Protein AF-A0AA35X449-F1 (afdb_monomer_lite)

Structure (mmCIF, N/CA/C/O backbone):
data_AF-A0AA35X449-F1
#
_entry.id   AF-A0AA35X449-F1
#
loop_
_atom_site.group_PDB
_atom_site.id
_atom_site.type_symbol
_atom_site.label_atom_id
_atom_site.label_alt_id
_atom_site.label_comp_id
_atom_site.label_asym_id
_atom_site.label_entity_id
_atom_site.label_seq_id
_atom_site.pdbx_PDB_ins_code
_atom_site.Cartn_x
_atom_site.Cartn_y
_atom_site.Cartn_z
_atom_site.occupancy
_atom_site.B_iso_or_equiv
_atom_site.auth_seq_id
_atom_site.auth_comp_id
_atom_site.auth_asym_id
_atom_site.auth_atom_id
_atom_site.pdbx_PDB_model_num
ATOM 1 N N . MET A 1 1 ? -0.036 5.836 -7.134 1.00 90.56 1 MET A N 1
ATOM 2 C CA . MET A 1 1 ? 0.140 4.498 -6.527 1.00 90.56 1 MET A CA 1
ATOM 3 C C . MET A 1 1 ? -0.120 3.438 -7.580 1.00 90.56 1 MET A C 1
ATOM 5 O O . MET A 1 1 ? -1.081 3.573 -8.328 1.00 90.56 1 MET A O 1
ATOM 9 N N . TYR A 1 2 ? 0.729 2.419 -7.631 1.00 96.12 2 TYR A N 1
ATOM 10 C CA . TYR A 1 2 ? 0.606 1.229 -8.462 1.00 96.12 2 TYR A CA 1
ATOM 11 C C . TYR A 1 2 ? -0.016 0.091 -7.645 1.00 96.12 2 TYR A C 1
ATOM 13 O O . TYR A 1 2 ? 0.428 -0.162 -6.526 1.00 96.12 2 TYR A O 1
ATOM 21 N N . VAL A 1 3 ? -1.023 -0.604 -8.185 1.00 96.81 3 VAL A N 1
ATOM 22 C CA . VAL A 1 3 ? -1.672 -1.752 -7.525 1.00 96.81 3 VAL A CA 1
ATOM 23 C C . VAL A 1 3 ? -1.568 -2.984 -8.417 1.00 96.81 3 VAL A C 1
ATOM 25 O O . VAL A 1 3 ? -2.081 -3.005 -9.536 1.00 96.81 3 VAL A O 1
ATOM 28 N N . ASN A 1 4 ? -0.930 -4.034 -7.909 1.00 96.56 4 ASN A N 1
ATOM 29 C CA . ASN A 1 4 ? -0.804 -5.311 -8.591 1.00 96.56 4 ASN A CA 1
ATOM 30 C C . ASN A 1 4 ? -1.986 -6.227 -8.246 1.00 96.56 4 ASN A C 1
ATOM 32 O O . ASN A 1 4 ? -1.991 -6.934 -7.233 1.00 96.56 4 ASN A O 1
ATOM 36 N N . MET A 1 5 ? -2.981 -6.257 -9.132 1.00 95.19 5 MET A N 1
ATOM 37 C CA . MET A 1 5 ? -4.184 -7.073 -8.948 1.00 95.19 5 MET A CA 1
ATOM 38 C C . MET A 1 5 ? -3.896 -8.579 -8.873 1.00 95.19 5 MET A C 1
ATOM 40 O O . MET A 1 5 ? -4.593 -9.278 -8.135 1.00 95.19 5 MET A O 1
ATOM 44 N N . ARG A 1 6 ? -2.844 -9.076 -9.552 1.00 96.00 6 ARG A N 1
ATOM 45 C CA . ARG A 1 6 ? -2.426 -10.492 -9.475 1.00 96.00 6 ARG A CA 1
ATOM 46 C C . ARG A 1 6 ? -2.021 -10.902 -8.062 1.00 96.00 6 ARG A C 1
ATOM 48 O O . ARG A 1 6 ? -2.161 -12.065 -7.710 1.00 96.00 6 ARG A O 1
ATOM 55 N N . ASN A 1 7 ? -1.575 -9.945 -7.252 1.00 96.94 7 ASN A N 1
ATOM 56 C CA . ASN A 1 7 ? -1.190 -10.167 -5.864 1.00 96.94 7 ASN A CA 1
ATOM 57 C C . ASN A 1 7 ? -2.294 -9.787 -4.877 1.00 96.94 7 ASN A C 1
ATOM 59 O O . ASN A 1 7 ? -2.438 -10.449 -3.847 1.00 96.94 7 ASN A O 1
ATOM 63 N N . LEU A 1 8 ? -3.082 -8.750 -5.182 1.00 96.81 8 LEU A N 1
ATOM 64 C CA . LEU A 1 8 ? -4.175 -8.304 -4.319 1.00 96.81 8 LEU A CA 1
ATOM 65 C C . LEU A 1 8 ? -5.265 -9.373 -4.196 1.00 96.81 8 LEU A C 1
ATOM 67 O O . LEU A 1 8 ? -5.682 -9.690 -3.085 1.00 96.81 8 LEU A O 1
ATOM 71 N N . VAL A 1 9 ? -5.713 -9.945 -5.318 1.00 96.88 9 VAL A N 1
ATOM 72 C CA . VAL A 1 9 ? -6.830 -10.903 -5.318 1.00 96.88 9 VAL A CA 1
ATOM 73 C C . VAL A 1 9 ? -6.511 -12.145 -4.471 1.00 96.88 9 VAL A C 1
ATOM 75 O O . VAL A 1 9 ? -7.298 -12.425 -3.566 1.00 96.88 9 VAL A O 1
ATOM 78 N N . PRO A 1 10 ? -5.362 -12.836 -4.637 1.00 97.06 10 PRO A N 1
ATOM 79 C CA . PRO A 1 10 ? -5.007 -13.976 -3.784 1.00 97.06 10 PRO A CA 1
ATOM 80 C C . PRO A 1 10 ? -4.724 -13.615 -2.320 1.00 97.06 10 PRO A C 1
ATOM 82 O O . PRO A 1 10 ? -4.804 -14.473 -1.442 1.00 97.06 10 PRO A O 1
ATOM 85 N N . LEU A 1 11 ? -4.336 -12.367 -2.032 1.00 96.69 11 LEU A N 1
ATOM 86 C CA . LEU A 1 11 ? -4.188 -11.903 -0.653 1.00 96.69 11 LEU A CA 1
ATOM 87 C C . LEU A 1 11 ? -5.559 -11.768 0.021 1.00 96.69 11 LEU A C 1
ATOM 89 O O . LEU A 1 11 ? -5.726 -12.217 1.154 1.00 96.69 11 LEU A O 1
ATOM 93 N N . LEU A 1 12 ? -6.530 -11.170 -0.673 1.00 96.69 12 LEU A N 1
ATOM 94 C CA . LEU A 1 12 ? -7.879 -10.944 -0.151 1.00 96.69 12 LEU A CA 1
ATOM 95 C C . LEU A 1 12 ? -8.742 -12.209 -0.138 1.00 96.69 12 LEU A C 1
ATOM 97 O O . LEU A 1 12 ? -9.584 -12.345 0.742 1.00 96.69 12 LEU A O 1
ATOM 101 N N . SER A 1 13 ? -8.520 -13.152 -1.058 1.00 96.44 13 SER A N 1
ATOM 102 C CA . SER A 1 13 ? -9.296 -14.399 -1.151 1.00 96.44 13 SER A CA 1
ATOM 103 C C . SER A 1 13 ? -9.101 -15.352 0.032 1.00 96.44 13 SER A C 1
ATOM 105 O O . SER A 1 13 ? -9.761 -16.383 0.097 1.00 96.44 13 SER A O 1
ATOM 107 N N . ARG A 1 14 ? -8.179 -15.037 0.948 1.00 95.81 14 ARG A N 1
ATOM 108 C CA . ARG A 1 14 ? -7.935 -15.791 2.187 1.00 95.81 14 ARG A CA 1
ATOM 109 C C . ARG A 1 14 ? -9.016 -15.571 3.245 1.00 95.81 14 ARG A C 1
ATOM 111 O O . ARG A 1 14 ? -9.002 -16.279 4.243 1.00 95.81 14 ARG A O 1
ATOM 118 N N . PHE A 1 15 ? -9.892 -14.591 3.037 1.00 96.25 15 PHE A N 1
ATOM 119 C CA . PHE A 1 15 ? -10.926 -14.191 3.982 1.00 96.25 15 PHE A CA 1
ATOM 120 C C . PHE A 1 15 ? -12.305 -14.242 3.317 1.00 96.25 15 PHE A C 1
ATOM 122 O O . PHE A 1 15 ? -12.450 -13.853 2.155 1.00 96.25 15 PHE A O 1
ATOM 129 N N . ASP A 1 16 ? -13.338 -14.631 4.058 1.00 97.44 16 ASP A N 1
ATOM 130 C CA . ASP A 1 16 ? -14.729 -14.430 3.668 1.00 97.44 16 ASP A CA 1
ATOM 131 C C . ASP A 1 16 ? -15.139 -12.974 3.953 1.00 97.44 16 ASP A C 1
ATOM 133 O O . ASP A 1 16 ? -15.325 -12.580 5.110 1.00 97.44 16 ASP A O 1
ATOM 137 N N . PRO A 1 17 ? -15.366 -12.148 2.914 1.00 97.06 17 PRO A N 1
ATOM 138 C CA . PRO A 1 17 ? -15.688 -10.743 3.107 1.00 97.06 17 PRO A CA 1
ATOM 139 C C . PRO A 1 17 ? -17.014 -10.514 3.845 1.00 97.06 17 PRO A C 1
ATOM 141 O O . PRO A 1 17 ? -17.222 -9.403 4.337 1.00 97.06 17 PRO A O 1
ATOM 144 N N . LYS A 1 18 ? -17.933 -11.491 3.889 1.00 97.94 18 LYS A N 1
ATOM 145 C CA . LYS A 1 18 ? -19.267 -11.354 4.496 1.00 97.94 18 LYS A CA 1
ATOM 146 C C . LYS A 1 18 ? -19.293 -11.716 5.976 1.00 97.94 18 LYS A C 1
ATOM 148 O O . LYS A 1 18 ? -20.101 -11.136 6.699 1.00 97.94 18 LYS A O 1
ATOM 153 N N . THR A 1 19 ? -18.458 -12.655 6.409 1.00 98.00 19 THR A N 1
ATOM 154 C CA . THR A 1 19 ? -18.490 -13.192 7.777 1.00 98.00 19 THR A CA 1
ATOM 155 C C . THR A 1 19 ? -17.278 -12.777 8.602 1.00 98.00 19 THR A C 1
ATOM 157 O O . THR A 1 19 ? -17.428 -12.580 9.807 1.00 98.00 19 THR A O 1
ATOM 160 N N . GLU A 1 20 ? -16.119 -12.546 7.979 1.00 98.00 20 GLU A N 1
ATOM 161 C CA . GLU A 1 20 ? -14.878 -12.192 8.669 1.00 98.00 20 GLU A CA 1
ATOM 162 C C . GLU A 1 20 ? -14.648 -10.673 8.670 1.00 98.00 20 GLU A C 1
ATOM 164 O O . GLU A 1 20 ? -14.381 -10.081 7.620 1.00 98.00 20 GLU A O 1
ATOM 169 N N . PRO A 1 21 ? -14.715 -9.991 9.832 1.00 98.19 21 PRO A N 1
ATOM 170 C CA . PRO A 1 21 ? -14.421 -8.568 9.925 1.00 98.19 21 PRO A CA 1
ATOM 171 C C . PRO A 1 21 ? -12.908 -8.335 9.850 1.00 98.19 21 PRO A C 1
ATOM 173 O O . PRO A 1 21 ? -12.204 -8.306 10.856 1.00 98.19 21 PRO A O 1
ATOM 176 N N . ILE A 1 22 ? -12.417 -8.130 8.633 1.00 98.25 22 ILE A N 1
ATOM 177 C CA . ILE A 1 22 ? -11.013 -7.840 8.334 1.00 98.25 22 ILE A CA 1
ATOM 178 C C . ILE A 1 22 ? -10.791 -6.349 8.064 1.00 98.25 22 ILE A C 1
ATOM 180 O O . ILE A 1 22 ? -11.492 -5.754 7.239 1.00 98.25 22 ILE A O 1
ATOM 184 N N . TYR A 1 23 ? -9.777 -5.790 8.730 1.00 97.94 23 TYR A N 1
ATOM 185 C CA . TYR A 1 23 ? -9.105 -4.530 8.406 1.00 97.94 23 TYR A CA 1
ATOM 186 C C . TYR A 1 23 ? -7.651 -4.849 8.048 1.00 97.94 23 TYR A C 1
ATOM 188 O O . TYR A 1 23 ? -6.867 -5.177 8.932 1.00 97.94 23 TYR A O 1
ATOM 196 N N . LEU A 1 24 ? -7.307 -4.822 6.761 1.00 97.62 24 LEU A N 1
ATOM 197 C CA . LE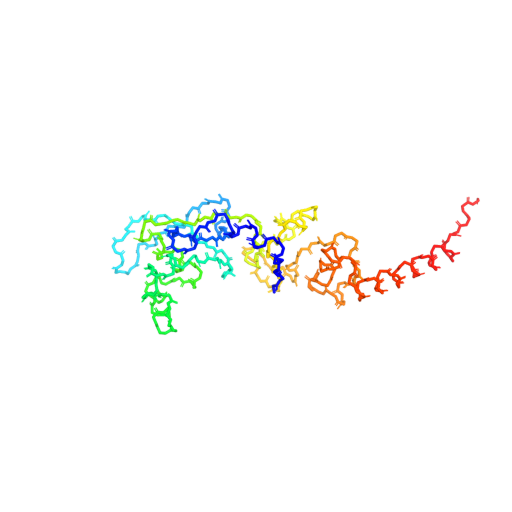U A 1 24 ? -6.003 -5.240 6.236 1.00 97.62 24 LEU A CA 1
ATOM 198 C C . LEU A 1 24 ? -5.182 -4.030 5.785 1.00 97.62 24 LEU A C 1
ATOM 200 O O . LEU A 1 24 ? -5.691 -3.195 5.042 1.00 97.62 24 LEU A O 1
ATOM 204 N N . GLY A 1 25 ? -3.905 -3.967 6.155 1.00 95.38 25 GLY A N 1
ATOM 205 C CA . GLY A 1 25 ? -3.007 -2.908 5.693 1.00 95.38 25 GLY A CA 1
ATOM 206 C C . GLY A 1 25 ? -1.598 -2.984 6.277 1.00 95.38 25 GLY A C 1
ATOM 207 O O . GLY A 1 25 ? -1.269 -3.878 7.061 1.00 95.38 25 GLY A O 1
ATOM 208 N N . ARG A 1 26 ? -0.753 -2.023 5.899 1.00 92.88 26 ARG A N 1
ATOM 209 C CA . ARG A 1 26 ? 0.615 -1.881 6.419 1.00 92.88 26 ARG A CA 1
ATOM 210 C C . ARG A 1 26 ? 0.613 -1.021 7.675 1.00 92.88 26 ARG A C 1
ATOM 212 O O . ARG A 1 26 ? 0.117 0.095 7.645 1.00 92.88 26 ARG A O 1
ATOM 219 N N . SER A 1 27 ? 1.151 -1.524 8.783 1.00 89.06 27 SER A N 1
ATOM 220 C CA . SER A 1 27 ? 1.150 -0.783 10.055 1.00 89.06 27 SER A CA 1
ATOM 221 C C . SER A 1 27 ? 1.963 0.515 9.960 1.00 89.06 27 SER A C 1
ATOM 223 O O . SER A 1 27 ? 3.123 0.469 9.564 1.00 89.06 27 SER A O 1
ATOM 225 N N . GLY A 1 28 ? 1.391 1.644 10.391 1.00 69.38 28 GLY A N 1
ATOM 226 C CA . GLY A 1 28 ? 2.044 2.965 10.335 1.00 69.38 28 GLY A CA 1
ATOM 227 C C . GLY A 1 28 ? 2.988 3.337 11.450 1.00 69.38 28 GLY A C 1
ATOM 228 O O . GLY A 1 28 ? 3.701 4.329 11.361 1.00 69.38 28 GLY A O 1
ATOM 229 N N . SER A 1 29 ? 3.038 2.535 12.501 1.00 61.12 29 SER A N 1
ATOM 230 C CA . SER A 1 29 ? 4.095 2.661 13.486 1.00 61.12 29 SER A CA 1
ATOM 231 C C . SER A 1 29 ? 5.371 2.003 12.974 1.00 61.12 29 SER A C 1
ATOM 233 O O . SER A 1 29 ? 5.419 0.772 12.848 1.00 61.12 29 SER A O 1
ATOM 235 N N . MET A 1 30 ? 6.410 2.806 12.764 1.00 52.34 30 MET A N 1
ATOM 236 C CA . MET A 1 30 ? 7.777 2.309 12.658 1.00 52.34 30 MET A CA 1
ATOM 237 C C . MET A 1 30 ? 8.039 1.337 13.830 1.00 52.34 30 MET A C 1
ATOM 239 O O . MET A 1 30 ? 7.677 1.632 14.972 1.00 52.34 30 MET A O 1
ATOM 243 N N . TRP A 1 31 ? 8.575 0.147 13.547 1.00 48.31 31 TRP A N 1
ATOM 244 C CA . TRP A 1 31 ? 8.865 -0.917 14.533 1.00 48.31 31 TRP A CA 1
ATOM 245 C C . TRP A 1 31 ? 7.665 -1.633 15.170 1.00 48.31 31 TRP A C 1
ATOM 247 O O . TRP A 1 31 ? 7.792 -2.234 16.234 1.00 48.31 31 TRP A O 1
ATOM 257 N N . GLY A 1 32 ? 6.474 -1.579 14.562 1.00 61.16 32 GLY A N 1
ATOM 258 C CA . GLY A 1 32 ? 5.330 -2.368 15.038 1.00 61.16 32 GLY A CA 1
ATOM 259 C C . GLY A 1 32 ? 4.799 -1.965 16.421 1.00 61.16 32 GLY A C 1
ATOM 260 O O . GLY A 1 32 ? 4.039 -2.736 17.012 1.00 61.16 32 GLY A O 1
ATOM 261 N N . SER A 1 33 ? 5.164 -0.777 16.920 1.00 78.38 33 SER A N 1
ATOM 262 C CA . SER A 1 33 ? 4.732 -0.251 18.220 1.00 78.38 33 SER A CA 1
ATOM 263 C C . SER A 1 33 ? 3.363 0.430 18.139 1.00 78.38 33 SER A C 1
ATOM 265 O O . SER A 1 33 ? 3.212 1.416 17.429 1.00 78.38 33 SER A O 1
ATOM 267 N N . PRO A 1 34 ? 2.335 -0.026 18.865 1.00 86.69 34 PRO A N 1
ATOM 268 C CA . PRO A 1 34 ? 0.994 0.530 18.730 1.00 86.69 34 PRO A CA 1
ATOM 269 C C . PRO A 1 34 ? 0.932 2.010 19.103 1.00 86.69 34 PRO A C 1
ATOM 271 O O . PRO A 1 34 ? 1.563 2.478 20.054 1.00 86.69 34 PRO A O 1
ATOM 274 N N . ARG A 1 35 ? 0.066 2.732 18.400 1.00 87.44 35 ARG A N 1
ATOM 275 C CA . ARG A 1 35 ? -0.307 4.097 18.728 1.00 87.44 35 ARG A CA 1
ATOM 276 C C . ARG A 1 35 ? -1.127 4.110 20.012 1.00 87.44 35 ARG A C 1
ATOM 278 O O . ARG A 1 35 ? -2.042 3.308 20.178 1.00 87.44 35 ARG A O 1
ATOM 285 N N . ARG A 1 36 ? -0.810 5.027 20.926 1.00 87.19 36 ARG A N 1
ATOM 286 C CA . ARG A 1 36 ? -1.546 5.201 22.185 1.00 87.19 36 ARG A CA 1
ATOM 287 C C . ARG A 1 36 ? -2.556 6.331 22.046 1.00 87.19 36 ARG A C 1
ATOM 289 O O . ARG A 1 36 ? -2.187 7.426 21.621 1.00 87.19 36 ARG A O 1
ATOM 296 N N . VAL A 1 37 ? -3.795 6.094 22.469 1.00 81.88 37 VAL A N 1
ATOM 297 C CA . VAL A 1 37 ? -4.805 7.154 22.590 1.00 81.88 37 VAL A CA 1
ATOM 298 C C . VAL A 1 37 ? -4.268 8.246 23.517 1.00 81.88 37 VAL A C 1
ATOM 300 O O . VAL A 1 37 ? -3.907 7.990 24.671 1.00 81.88 37 VAL A O 1
ATOM 303 N N . LYS A 1 38 ? -4.170 9.475 23.002 1.00 74.00 38 LYS A N 1
ATOM 304 C CA . LYS A 1 38 ? -3.791 10.639 23.809 1.00 74.00 38 LYS A CA 1
ATOM 305 C C . LYS A 1 38 ? -4.914 10.883 24.824 1.00 74.00 38 LYS A C 1
ATOM 307 O O . LYS A 1 38 ? -6.082 10.846 24.459 1.00 74.00 38 LYS A O 1
ATOM 312 N N . LYS A 1 39 ? -4.577 11.144 26.095 1.00 63.25 39 LYS A N 1
ATOM 313 C CA . LYS A 1 39 ? -5.546 11.521 27.146 1.00 63.25 39 LYS A CA 1
ATOM 314 C C . LYS A 1 39 ? -6.158 12.901 26.842 1.00 63.25 39 LYS A C 1
ATOM 316 O O . LYS A 1 39 ? -5.814 13.857 27.528 1.00 63.25 39 LYS A O 1
ATOM 321 N N . LYS A 1 40 ? -6.968 13.069 25.792 1.00 62.72 40 LYS A N 1
ATOM 322 C CA . LYS A 1 40 ? -7.619 14.348 25.458 1.00 62.72 40 LYS A CA 1
ATOM 323 C C . LYS A 1 40 ? -8.974 14.134 24.760 1.00 62.72 40 LYS A C 1
ATOM 325 O O . LYS A 1 40 ? -9.050 13.386 23.799 1.00 62.72 40 LYS A O 1
ATOM 330 N N . ALA A 1 41 ? -9.973 14.870 25.269 1.00 47.41 41 ALA A N 1
ATOM 331 C CA . ALA A 1 41 ? -11.348 15.101 24.795 1.00 47.41 41 ALA A CA 1
ATOM 332 C C . ALA A 1 41 ? -12.295 13.882 24.674 1.00 47.41 41 ALA A C 1
ATOM 334 O O . ALA A 1 41 ? -12.294 13.178 23.676 1.00 47.41 41 ALA A O 1
ATOM 335 N N . GLY A 1 42 ? -13.175 13.701 25.671 1.00 57.44 42 GLY A N 1
ATOM 336 C CA . GLY A 1 42 ? -14.483 13.026 25.543 1.00 57.44 42 GLY A CA 1
ATOM 337 C C . GLY A 1 42 ? -14.513 11.509 25.306 1.00 57.44 42 GLY A C 1
ATOM 338 O O . GLY A 1 42 ? -15.534 10.883 25.569 1.00 57.44 42 GLY A O 1
ATOM 339 N N . LEU A 1 43 ? -13.417 10.905 24.850 1.00 63.28 43 LEU A N 1
ATOM 340 C CA . LEU A 1 43 ? -13.297 9.469 24.611 1.00 63.28 43 LEU A CA 1
ATOM 341 C C . LEU A 1 43 ? -12.697 8.803 25.855 1.00 63.28 43 LEU A C 1
ATOM 343 O O . LEU A 1 43 ? -11.488 8.846 26.089 1.00 63.28 43 LEU A O 1
ATOM 347 N N . SER A 1 44 ? -13.544 8.198 26.683 1.00 57.16 44 SER A N 1
ATOM 348 C CA . SER A 1 44 ? -13.158 7.447 27.882 1.00 57.16 44 SER A CA 1
ATOM 349 C C . SER A 1 44 ? -12.555 6.075 27.533 1.00 57.16 44 SER A C 1
ATOM 351 O O . SER A 1 44 ? -13.064 5.035 27.930 1.00 57.16 44 SER A O 1
ATOM 353 N N . LEU A 1 45 ? -11.418 6.068 26.823 1.00 68.75 45 LEU A N 1
ATOM 354 C CA . LEU A 1 45 ? -10.585 4.878 26.571 1.00 68.75 45 LEU A CA 1
ATOM 355 C C .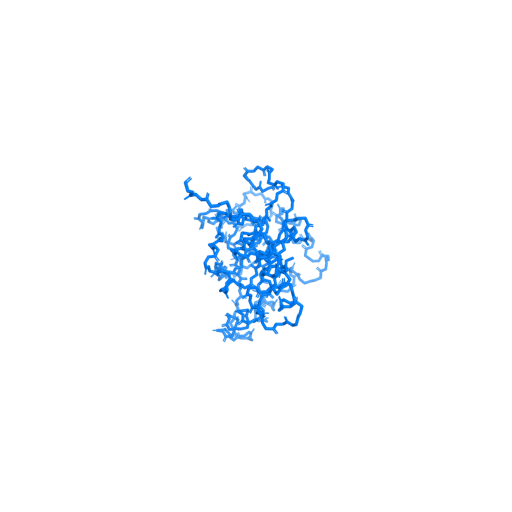 LEU A 1 45 ? -9.118 5.128 26.981 1.00 68.75 45 LEU A C 1
ATOM 357 O O . LEU A 1 45 ? -8.217 5.100 26.131 1.00 68.75 45 LEU A O 1
ATOM 361 N N . PRO A 1 46 ? -8.832 5.441 28.263 1.00 65.75 46 PRO A N 1
ATOM 362 C CA . PRO A 1 46 ? -7.490 5.825 28.677 1.00 65.75 46 PRO A CA 1
ATOM 363 C C . PRO A 1 46 ? -6.506 4.673 28.449 1.00 65.75 46 PRO A C 1
ATOM 365 O O . PRO A 1 46 ? -6.657 3.593 29.008 1.00 65.75 46 PRO A O 1
ATOM 368 N N . GLY A 1 47 ? -5.465 4.917 27.651 1.00 75.38 47 GLY A N 1
ATOM 369 C CA . GLY A 1 47 ? -4.369 3.963 27.469 1.00 75.38 47 GLY A CA 1
ATOM 370 C C . GLY A 1 47 ? -4.586 2.888 26.402 1.00 75.38 47 GLY A C 1
ATOM 371 O O . GLY A 1 47 ? -3.686 2.065 26.228 1.00 75.38 47 GLY A O 1
ATOM 372 N N . MET A 1 48 ? -5.695 2.918 25.648 1.00 86.19 48 MET A N 1
ATOM 373 C CA . MET A 1 48 ? -5.888 2.011 24.511 1.00 86.19 48 MET A CA 1
ATOM 374 C C . MET A 1 48 ? -4.739 2.158 23.502 1.00 86.19 48 MET A C 1
ATOM 376 O O . MET A 1 48 ? -4.314 3.267 23.154 1.00 86.19 48 MET A O 1
ATOM 380 N N . LYS A 1 49 ? -4.232 1.009 23.057 1.00 90.00 49 LYS A N 1
ATOM 381 C CA . LYS A 1 49 ? -3.144 0.856 22.093 1.00 90.00 49 LYS A CA 1
ATOM 382 C C . LYS A 1 49 ? -3.708 0.237 20.820 1.00 90.00 49 LYS A C 1
ATOM 384 O O . LYS A 1 49 ? -4.427 -0.752 20.905 1.00 90.00 49 LYS A O 1
ATOM 389 N N . TYR A 1 50 ? -3.386 0.798 19.661 1.00 91.56 50 TYR A N 1
ATOM 390 C CA . TYR A 1 50 ? -3.908 0.311 18.387 1.00 91.56 50 TYR A CA 1
ATOM 391 C C . TYR A 1 50 ? -2.926 0.491 17.234 1.00 91.56 50 TYR A C 1
ATOM 393 O O . TYR A 1 50 ? -2.036 1.340 17.268 1.00 91.56 50 TYR A O 1
ATOM 401 N N . HIS A 1 51 ? -3.112 -0.316 16.195 1.00 93.19 51 HIS A N 1
ATOM 402 C CA . HIS A 1 51 ? -2.430 -0.163 14.915 1.00 93.19 51 HIS A CA 1
ATOM 403 C C . HIS A 1 51 ? -3.383 0.435 13.889 1.00 93.19 51 HIS A C 1
ATOM 405 O O . HIS A 1 51 ? -4.593 0.228 13.955 1.00 93.19 51 HIS A O 1
ATOM 411 N N . PHE A 1 52 ? -2.822 1.157 12.931 1.00 93.50 52 PHE A N 1
ATOM 412 C CA . PHE A 1 52 ? -3.541 1.730 11.804 1.00 93.50 52 PHE A CA 1
ATOM 413 C C . PHE A 1 52 ? -2.751 1.463 10.524 1.00 93.50 52 PHE A C 1
ATOM 415 O O . PHE A 1 52 ? -1.532 1.264 10.581 1.00 93.50 52 PHE A O 1
ATOM 422 N N . ALA A 1 53 ? -3.451 1.413 9.396 1.00 94.12 53 ALA A N 1
ATOM 423 C CA . ALA A 1 53 ? -2.848 1.228 8.092 1.00 94.12 53 ALA A CA 1
ATOM 424 C C . ALA A 1 53 ? -2.316 2.567 7.567 1.00 94.12 53 ALA A C 1
ATOM 426 O O . ALA A 1 53 ? -3.080 3.513 7.445 1.00 94.12 53 ALA A O 1
ATOM 427 N N . VAL A 1 54 ? -1.023 2.663 7.282 1.00 89.06 54 VAL A N 1
ATOM 428 C CA . VAL A 1 54 ? -0.346 3.928 6.956 1.00 89.06 54 VAL A CA 1
ATOM 429 C C . VAL A 1 54 ? -0.590 4.414 5.545 1.00 89.06 54 VAL A C 1
ATOM 431 O O . VAL A 1 54 ? -0.555 3.633 4.593 1.00 89.06 54 VAL A O 1
ATOM 434 N N . GLY A 1 55 ? -0.745 5.728 5.396 1.00 84.50 55 GLY A N 1
ATOM 435 C CA . GLY A 1 55 ? -0.831 6.376 4.089 1.00 84.50 55 GLY A CA 1
ATOM 436 C C . GLY A 1 55 ? -2.142 6.065 3.373 1.00 84.50 55 GLY A C 1
ATOM 437 O O . GLY A 1 55 ? -2.181 6.048 2.145 1.00 84.50 55 GLY A O 1
ATOM 438 N N . GLY A 1 56 ? -3.193 5.751 4.138 1.00 83.75 56 GLY A N 1
ATOM 439 C CA . GLY A 1 56 ? -4.556 5.598 3.628 1.00 83.75 56 GLY A CA 1
ATOM 440 C C . GLY A 1 56 ? -4.802 4.390 2.720 1.00 83.75 56 GLY A C 1
ATOM 441 O O . GLY A 1 56 ? -5.880 4.298 2.142 1.00 83.75 56 GLY A O 1
ATOM 442 N N . MET A 1 57 ? -3.854 3.453 2.592 1.00 91.12 57 MET A N 1
ATOM 443 C CA . MET A 1 57 ? -4.043 2.235 1.795 1.00 91.12 57 MET A CA 1
ATOM 444 C C . MET A 1 57 ? -4.362 1.038 2.686 1.00 91.12 57 MET A C 1
ATOM 446 O O . MET A 1 57 ? -3.496 0.492 3.375 1.00 91.12 57 MET A O 1
ATOM 450 N N . TYR A 1 58 ? -5.619 0.613 2.646 1.00 95.12 58 TYR A N 1
ATOM 451 C CA . TYR A 1 58 ? -6.122 -0.529 3.395 1.00 95.12 58 TYR A CA 1
ATOM 452 C C . TYR A 1 58 ? -7.326 -1.164 2.706 1.00 95.12 58 TYR A C 1
ATOM 454 O O . TYR A 1 58 ? -7.972 -0.563 1.849 1.00 95.12 58 TYR A O 1
ATOM 462 N N . CYS A 1 59 ? -7.659 -2.383 3.119 1.00 96.88 59 CYS A N 1
ATOM 463 C CA . CYS A 1 59 ? -8.883 -3.061 2.717 1.00 96.88 59 CYS A CA 1
ATOM 464 C C . CYS A 1 59 ? -9.766 -3.311 3.938 1.00 96.88 59 CYS A C 1
ATOM 466 O O . CYS A 1 59 ? -9.303 -3.811 4.966 1.00 96.88 59 CYS A O 1
ATOM 468 N N . LEU A 1 60 ? -11.054 -3.000 3.803 1.00 97.69 60 LEU A N 1
ATOM 469 C CA . LEU A 1 60 ? -12.088 -3.406 4.745 1.00 97.69 60 LEU A CA 1
ATOM 470 C C . LEU A 1 60 ? -12.943 -4.480 4.077 1.00 97.69 60 LEU A C 1
ATOM 472 O O . LEU A 1 60 ? -13.496 -4.266 2.999 1.00 97.69 60 LEU A O 1
ATOM 476 N N . SER A 1 61 ? -13.067 -5.633 4.727 1.00 98.19 61 SER A N 1
ATOM 477 C CA . SER A 1 61 ? -14.109 -6.609 4.381 1.00 98.19 61 SER A CA 1
ATOM 478 C C . SER A 1 61 ? -15.502 -5.971 4.482 1.00 98.19 61 SER A C 1
ATOM 480 O O . SER A 1 61 ? -15.700 -4.990 5.205 1.00 98.19 61 SER A O 1
ATOM 482 N N . ARG A 1 62 ? -16.507 -6.563 3.826 1.00 98.12 62 ARG A N 1
ATOM 483 C CA . ARG A 1 62 ? -17.902 -6.110 3.960 1.00 98.12 62 ARG A CA 1
ATOM 484 C C . ARG A 1 62 ? -18.378 -6.206 5.414 1.00 98.12 62 ARG A C 1
ATOM 486 O O . ARG A 1 62 ? -19.024 -5.282 5.901 1.00 98.12 62 ARG A O 1
ATOM 493 N N . ALA A 1 63 ? -18.010 -7.276 6.118 1.00 98.50 63 ALA A N 1
ATOM 494 C CA . ALA A 1 63 ? -18.303 -7.460 7.536 1.00 98.50 63 ALA A CA 1
ATOM 495 C C . ALA A 1 63 ? -17.696 -6.351 8.412 1.00 98.50 63 ALA A C 1
ATOM 497 O O . ALA A 1 63 ? -18.367 -5.840 9.310 1.00 98.50 63 ALA A O 1
ATOM 498 N N . MET A 1 64 ? -16.449 -5.945 8.143 1.00 98.50 64 MET A N 1
ATOM 499 C CA . MET A 1 64 ? -15.812 -4.834 8.856 1.00 98.50 64 MET A CA 1
ATOM 500 C C . MET A 1 64 ? -16.474 -3.500 8.515 1.00 98.50 64 MET A C 1
ATOM 502 O O . MET A 1 64 ? -16.793 -2.733 9.420 1.00 98.50 64 MET A O 1
ATOM 506 N N . LEU A 1 65 ? -16.742 -3.249 7.232 1.00 97.62 65 LEU A N 1
ATOM 507 C CA . LEU A 1 65 ? -17.396 -2.023 6.783 1.00 97.62 65 LEU A CA 1
ATOM 508 C C . LEU A 1 65 ? -18.758 -1.834 7.459 1.00 97.62 65 LEU A C 1
ATOM 510 O O . LEU A 1 65 ? -19.039 -0.750 7.950 1.00 97.62 65 LEU A O 1
ATOM 514 N N . HIS A 1 66 ? -19.578 -2.882 7.570 1.00 98.06 66 HIS A N 1
ATOM 515 C CA . HIS A 1 66 ? -20.856 -2.804 8.290 1.00 98.06 66 HIS A CA 1
ATOM 516 C C . HIS A 1 66 ? -20.692 -2.408 9.765 1.00 98.06 66 HIS A C 1
ATOM 518 O O . HIS A 1 66 ? -21.528 -1.689 10.308 1.00 98.06 66 HIS A O 1
ATOM 524 N N . LYS A 1 67 ? -19.616 -2.844 10.428 1.00 98.25 67 LYS A N 1
ATOM 525 C CA . LYS A 1 67 ? -19.355 -2.492 11.831 1.00 98.25 67 LYS A CA 1
ATOM 526 C C . LYS A 1 67 ? -18.907 -1.046 11.990 1.00 98.25 67 LYS A C 1
ATOM 528 O O . LYS A 1 67 ? -19.250 -0.418 12.986 1.00 98.25 67 LYS A O 1
ATOM 533 N N . THR A 1 68 ? -18.159 -0.515 11.027 1.00 97.75 68 THR A N 1
ATOM 534 C CA . THR A 1 68 ? -17.570 0.829 11.097 1.00 97.75 68 THR A CA 1
ATOM 535 C C . THR A 1 68 ? -18.390 1.900 10.373 1.00 97.75 68 THR A C 1
ATOM 537 O O . THR A 1 68 ? -18.134 3.088 10.576 1.00 97.75 68 THR A O 1
ATOM 540 N N . MET A 1 69 ? -19.393 1.517 9.569 1.00 96.62 69 MET A N 1
ATOM 541 C CA . MET A 1 69 ? -20.041 2.394 8.584 1.00 96.62 69 MET A CA 1
ATOM 542 C C . MET A 1 69 ? -20.531 3.725 9.153 1.00 96.62 69 MET A C 1
ATOM 544 O O . MET A 1 69 ? -20.306 4.759 8.539 1.00 96.62 69 MET A O 1
ATOM 548 N N . LYS A 1 70 ? -21.124 3.732 10.352 1.00 96.56 70 LYS A N 1
ATOM 549 C CA . LYS A 1 70 ? -21.686 4.955 10.950 1.00 96.56 70 LYS A CA 1
ATOM 550 C C . LYS A 1 70 ? -20.647 6.031 11.294 1.00 96.56 70 LYS A C 1
ATOM 552 O O . LYS A 1 70 ? -21.029 7.155 11.596 1.00 96.56 70 LYS A O 1
ATOM 557 N N . TRP A 1 71 ? -19.361 5.678 11.302 1.00 96.69 71 TRP A N 1
ATOM 558 C CA . TRP A 1 71 ? -18.264 6.598 11.599 1.00 96.69 71 TRP A CA 1
ATOM 559 C C . TRP A 1 71 ? -17.419 6.948 10.375 1.00 96.69 71 TRP A C 1
ATOM 561 O O . TRP A 1 71 ? -16.853 8.035 10.347 1.00 96.69 71 TRP A O 1
ATOM 571 N N . ILE A 1 72 ? -17.305 6.045 9.393 1.00 94.88 72 ILE A N 1
ATOM 572 C CA . ILE A 1 72 ? -16.370 6.210 8.263 1.00 94.88 72 ILE A CA 1
ATOM 573 C C . ILE A 1 72 ? -17.058 6.382 6.904 1.00 94.88 72 ILE A C 1
ATOM 575 O O . ILE A 1 72 ? -16.402 6.756 5.939 1.00 94.88 72 ILE A O 1
ATOM 579 N N . VAL A 1 73 ? -18.358 6.085 6.799 1.00 92.81 73 VAL A N 1
ATOM 580 C CA . VAL A 1 73 ? -19.120 6.231 5.553 1.00 92.81 73 VAL A CA 1
ATOM 581 C C . VAL A 1 73 ? -19.931 7.521 5.608 1.00 92.81 73 VAL A C 1
ATOM 583 O O . VAL A 1 73 ? -20.694 7.748 6.543 1.00 92.81 73 VAL A O 1
ATOM 586 N N . GLY A 1 74 ? -19.778 8.344 4.570 1.00 88.88 74 GLY A N 1
ATOM 587 C CA . GLY A 1 74 ? -20.364 9.681 4.478 1.00 88.88 74 GLY A CA 1
ATOM 588 C C . GLY A 1 74 ? -19.367 10.760 4.903 1.00 88.88 74 GLY A C 1
ATOM 589 O O . GLY A 1 74 ? -18.766 10.673 5.972 1.00 88.88 74 GLY A O 1
ATOM 590 N N . GLY A 1 75 ? -19.187 11.783 4.058 1.00 86.88 75 GLY A N 1
ATOM 591 C CA . GLY A 1 75 ? -18.158 12.814 4.254 1.00 86.88 75 GLY A CA 1
ATOM 592 C C . GLY A 1 75 ? -18.274 13.558 5.589 1.00 86.88 75 GLY A C 1
ATOM 593 O O . GLY A 1 75 ? -17.273 13.745 6.275 1.00 86.88 75 GLY A O 1
ATOM 594 N N . GLU A 1 76 ? -19.494 13.908 6.011 1.00 93.44 76 GLU A N 1
ATOM 595 C CA . GLU A 1 76 ? -19.730 14.579 7.298 1.00 93.44 76 GLU A CA 1
ATOM 596 C C . GLU A 1 76 ? -19.413 13.667 8.494 1.00 93.44 76 GLU A C 1
ATOM 598 O O . GLU A 1 76 ? -18.726 14.080 9.430 1.00 93.44 76 GLU A O 1
ATOM 603 N N . ALA A 1 77 ? -19.867 12.409 8.456 1.00 94.62 77 ALA A N 1
ATOM 604 C CA . ALA A 1 77 ? -19.626 11.445 9.527 1.00 94.62 77 ALA A CA 1
ATOM 605 C C . ALA A 1 77 ? -18.129 11.160 9.700 1.00 94.62 77 ALA A C 1
ATOM 607 O O . ALA A 1 77 ? -17.632 11.132 10.831 1.00 94.62 77 ALA A O 1
ATOM 608 N N . PHE A 1 78 ? -17.399 11.005 8.591 1.00 95.19 78 PHE A N 1
ATOM 609 C CA . PHE A 1 78 ? -15.967 10.747 8.650 1.00 95.19 78 PHE A CA 1
ATOM 610 C C . PHE A 1 78 ? -15.181 11.977 9.111 1.00 95.19 78 PHE A C 1
ATOM 612 O O . PHE A 1 78 ? -14.374 11.868 10.034 1.00 95.19 78 PHE A O 1
ATOM 619 N N . SER A 1 79 ? -15.503 13.166 8.590 1.00 95.38 79 SER A N 1
ATOM 620 C CA . SER A 1 79 ? -14.913 14.433 9.047 1.00 95.38 79 SER A CA 1
ATOM 621 C C . SER A 1 79 ? -15.135 14.671 10.548 1.00 95.38 79 SER A C 1
ATOM 623 O O . SER A 1 79 ? -14.204 15.016 11.287 1.00 95.38 79 SER A O 1
ATOM 625 N N . LYS A 1 80 ? -16.350 14.397 11.043 1.00 94.62 80 LYS A N 1
ATOM 626 C CA . LYS A 1 80 ? -16.675 14.446 12.474 1.00 94.62 80 LYS A CA 1
ATOM 627 C C . LYS A 1 80 ? -15.861 13.437 13.280 1.00 94.62 80 LYS A C 1
ATOM 629 O O . LYS A 1 80 ? -15.355 13.796 14.342 1.00 94.62 80 LYS A O 1
ATOM 634 N N . SER A 1 81 ? -15.703 12.206 12.794 1.00 94.12 81 SER A N 1
ATOM 635 C CA . SER A 1 81 ? -14.870 11.193 13.453 1.00 94.12 81 SER A CA 1
ATOM 636 C C . SER A 1 81 ? -13.416 11.654 13.577 1.00 94.12 81 SER A C 1
ATOM 638 O O . SER A 1 81 ? -12.881 11.617 14.682 1.00 94.12 81 SER A O 1
ATOM 640 N N . CYS A 1 82 ? -12.816 12.180 12.503 1.00 92.88 82 CYS A N 1
ATOM 641 C CA . CYS A 1 82 ? -11.455 12.732 12.520 1.00 92.88 82 CYS A CA 1
ATOM 642 C C . CYS A 1 82 ? -11.321 13.927 13.478 1.00 92.88 82 CYS A C 1
ATOM 644 O O . CYS A 1 82 ? -10.337 14.050 14.207 1.00 92.88 82 CYS A O 1
ATOM 646 N N . SER A 1 83 ? -12.336 14.792 13.536 1.00 92.00 83 SER A N 1
ATOM 647 C CA . SER A 1 83 ? -12.362 15.942 14.452 1.00 92.00 83 SER A CA 1
ATOM 648 C C . SER A 1 83 ? -12.435 15.517 15.921 1.00 92.00 83 SER A C 1
ATOM 650 O O . SER A 1 83 ? -11.776 16.107 16.780 1.00 92.00 83 SER A O 1
ATOM 652 N N . LEU A 1 84 ? -13.220 14.475 16.220 1.00 89.88 84 LEU A N 1
ATOM 653 C CA . LEU A 1 84 ? -13.361 13.925 17.568 1.00 89.88 84 LEU A CA 1
ATOM 654 C C . LEU A 1 84 ? -12.087 13.217 18.032 1.00 89.88 84 LEU A C 1
ATOM 656 O O . LEU A 1 84 ? -11.659 13.419 19.168 1.00 89.88 84 LEU A O 1
ATOM 660 N N . THR A 1 85 ? -11.467 12.415 17.166 1.00 87.94 85 THR A N 1
ATOM 661 C CA . THR A 1 85 ? -10.198 11.740 17.473 1.00 87.94 85 THR A CA 1
ATOM 662 C C . THR A 1 85 ? -9.021 12.715 17.489 1.00 87.94 85 THR A C 1
ATOM 664 O O . THR A 1 85 ? -8.055 12.479 18.215 1.00 87.94 85 THR A O 1
ATOM 667 N N . ARG A 1 86 ? -9.114 13.829 16.747 1.00 88.81 86 ARG A N 1
ATOM 668 C CA . ARG A 1 86 ? -8.008 14.749 16.427 1.00 88.81 86 ARG A CA 1
ATOM 669 C C . ARG A 1 86 ? -6.863 14.025 15.733 1.00 88.81 86 ARG A C 1
ATOM 671 O O . ARG A 1 86 ? -5.692 14.240 16.049 1.00 88.81 86 ARG A O 1
ATOM 678 N N . GLU A 1 87 ? -7.229 13.134 14.823 1.00 89.31 87 GLU A N 1
ATOM 679 C CA . GLU A 1 87 ? -6.305 12.299 14.077 1.00 89.31 87 GLU A CA 1
ATOM 680 C C . GLU A 1 87 ? -6.578 12.380 12.573 1.00 89.31 87 GLU A C 1
ATOM 682 O O . GLU A 1 87 ? -7.722 12.616 12.176 1.00 89.31 87 GLU A O 1
ATOM 687 N N . PRO A 1 88 ? -5.556 12.141 11.731 1.00 90.56 88 PRO A N 1
ATOM 688 C CA . PRO A 1 88 ? -5.752 11.928 10.302 1.00 90.56 88 PRO A CA 1
ATOM 689 C C . PRO A 1 88 ? -6.728 10.780 10.007 1.00 90.56 88 PRO A C 1
ATOM 691 O O . PRO A 1 88 ? -7.034 9.953 10.872 1.00 90.56 88 PRO A O 1
ATOM 694 N N . GLU A 1 89 ? -7.205 10.720 8.767 1.00 92.81 89 GLU A N 1
ATOM 695 C CA . GLU A 1 89 ? -8.206 9.750 8.306 1.00 92.81 89 GLU A CA 1
ATOM 696 C C . GLU A 1 89 ? -7.800 8.293 8.571 1.00 92.81 89 GLU A C 1
ATOM 698 O O . GLU A 1 89 ? -8.556 7.527 9.171 1.00 92.81 89 GLU A O 1
ATOM 703 N N . ASP A 1 90 ? -6.585 7.910 8.189 1.00 91.62 90 ASP A N 1
ATOM 704 C CA . ASP A 1 90 ? -6.074 6.543 8.309 1.00 91.62 90 ASP A CA 1
ATOM 705 C C . ASP A 1 90 ? -5.897 6.101 9.777 1.00 91.62 90 ASP A C 1
ATOM 707 O O . ASP A 1 90 ? -6.299 4.999 10.176 1.00 91.62 90 ASP A O 1
ATOM 711 N N . VAL A 1 91 ? -5.396 7.003 10.621 1.00 92.31 91 VAL A N 1
ATOM 712 C CA . VAL A 1 91 ? -5.302 6.828 12.074 1.00 92.31 91 VAL A CA 1
ATOM 713 C C . VAL A 1 91 ? -6.693 6.714 12.709 1.00 92.31 91 VAL A C 1
ATOM 715 O O . VAL A 1 91 ? -6.896 5.873 13.590 1.00 92.31 91 VAL A O 1
ATOM 718 N N . THR A 1 92 ? -7.663 7.514 12.256 1.00 93.94 92 THR A N 1
ATOM 719 C CA . THR A 1 92 ? -9.051 7.497 12.745 1.00 93.94 92 THR A CA 1
ATOM 720 C C . THR A 1 92 ? -9.740 6.168 12.444 1.00 93.94 92 THR A C 1
ATOM 722 O O . THR A 1 92 ? -10.382 5.607 13.335 1.00 93.94 92 THR A O 1
ATOM 725 N N . VAL A 1 93 ? -9.552 5.596 11.249 1.00 95.88 93 VAL A N 1
ATOM 726 C CA . VAL A 1 93 ? -10.063 4.249 10.932 1.00 95.88 93 VAL A CA 1
ATOM 727 C C . VAL A 1 93 ? -9.471 3.206 11.879 1.00 95.88 93 VAL A C 1
ATOM 729 O O . VAL A 1 93 ? -10.216 2.414 12.457 1.00 95.88 93 VAL A O 1
ATOM 732 N N . GLY A 1 94 ? -8.155 3.237 12.117 1.00 94.75 94 GLY A N 1
ATOM 733 C CA . GLY A 1 94 ? -7.510 2.332 13.075 1.00 94.75 94 GLY A CA 1
ATOM 734 C C . GLY A 1 94 ? -8.045 2.474 14.504 1.00 94.75 94 GLY A C 1
ATOM 735 O O . GLY A 1 94 ? -8.257 1.469 15.183 1.00 94.75 94 GLY A O 1
ATOM 736 N N . PHE A 1 95 ? -8.325 3.703 14.944 1.00 93.69 95 PHE A N 1
ATOM 737 C CA . PHE A 1 95 ? -8.946 3.966 16.243 1.00 93.69 95 PHE A CA 1
ATOM 738 C C . PHE A 1 95 ? -10.351 3.357 16.346 1.00 93.69 95 PHE A C 1
ATOM 740 O O . PHE A 1 95 ? -10.649 2.684 17.331 1.00 93.69 95 PHE A O 1
ATOM 747 N N . ILE A 1 96 ? -11.204 3.562 15.337 1.00 95.31 96 ILE A N 1
ATOM 748 C CA . ILE A 1 96 ? -12.583 3.047 15.320 1.00 95.31 96 ILE A CA 1
ATOM 749 C C . ILE A 1 96 ? -12.586 1.516 15.345 1.00 95.31 96 ILE A C 1
ATOM 751 O O . ILE A 1 96 ? -13.326 0.918 16.123 1.00 95.31 96 ILE A O 1
ATOM 755 N N . VAL A 1 97 ? -11.738 0.879 14.533 1.00 96.56 97 VAL A N 1
ATOM 756 C CA . VAL A 1 97 ? -11.601 -0.585 14.502 1.00 96.56 97 VAL A CA 1
ATOM 757 C C . VAL A 1 97 ? -11.163 -1.115 15.875 1.00 96.56 97 VAL A C 1
ATOM 759 O O . VAL A 1 97 ? -11.762 -2.063 16.382 1.00 96.56 97 VAL A O 1
ATOM 762 N N . ALA A 1 98 ? -10.193 -0.462 16.521 1.00 94.25 98 ALA A N 1
ATOM 763 C CA . ALA A 1 98 ? -9.722 -0.842 17.853 1.00 94.25 98 ALA A CA 1
ATOM 764 C C . ALA A 1 98 ? -10.767 -0.642 18.957 1.00 94.25 98 ALA A C 1
ATOM 766 O O . ALA A 1 98 ? -10.922 -1.507 19.815 1.00 94.25 98 ALA A O 1
ATOM 767 N N . MET A 1 99 ? -11.527 0.454 18.913 1.00 93.62 99 MET A N 1
ATOM 768 C CA . MET A 1 99 ? -12.643 0.708 19.832 1.00 93.62 99 MET A CA 1
ATOM 769 C C . MET A 1 99 ? -13.719 -0.388 19.748 1.00 93.62 99 MET A C 1
ATOM 771 O O . MET A 1 99 ? -14.402 -0.662 20.730 1.00 93.62 99 MET A O 1
ATOM 775 N N . LEU A 1 100 ? -13.862 -1.030 18.587 1.00 95.25 100 LEU A N 1
ATOM 776 C CA . LEU A 1 100 ? -14.770 -2.156 18.363 1.00 95.25 100 LEU A CA 1
ATOM 777 C C . LEU A 1 100 ? -14.154 -3.520 18.733 1.00 95.25 100 LEU A C 1
ATOM 779 O O . LEU A 1 100 ? -14.736 -4.547 18.389 1.00 95.25 100 LEU A O 1
ATOM 783 N N . ASN A 1 101 ? -13.005 -3.544 19.421 1.00 95.12 101 ASN A N 1
ATOM 784 C CA . ASN A 1 101 ? -12.225 -4.740 19.770 1.00 95.12 101 ASN A CA 1
ATOM 785 C C . ASN A 1 101 ? -11.719 -5.553 18.561 1.00 95.12 101 ASN A C 1
ATOM 787 O O . ASN A 1 101 ? -11.514 -6.762 18.664 1.00 95.12 101 ASN A O 1
ATOM 791 N N . TYR A 1 102 ? -11.474 -4.898 17.426 1.00 96.81 102 TYR A N 1
ATOM 792 C CA . TYR A 1 102 ? -10.789 -5.493 16.276 1.00 96.81 102 TYR A CA 1
ATOM 793 C C . TYR A 1 102 ? -9.378 -4.917 16.125 1.00 96.81 102 TYR A C 1
ATOM 795 O O . TYR A 1 102 ? -9.037 -3.882 16.695 1.00 96.81 102 TYR A O 1
ATOM 803 N N . SER A 1 103 ? -8.530 -5.580 15.345 1.00 94.94 103 SER A N 1
ATOM 804 C CA . SER A 1 103 ? -7.146 -5.162 15.126 1.00 94.94 103 SER A CA 1
ATOM 805 C C . SER A 1 103 ? -6.802 -5.110 13.639 1.00 94.94 103 SER A C 1
ATOM 807 O O . SER A 1 103 ? -7.514 -5.642 12.788 1.00 94.94 103 SER A O 1
ATOM 809 N N . LEU A 1 104 ? -5.701 -4.426 13.326 1.00 95.62 104 LEU A N 1
ATOM 810 C CA . LEU A 1 104 ? -5.135 -4.418 11.983 1.00 95.62 104 LEU A CA 1
ATOM 811 C C . LEU A 1 104 ? -4.565 -5.805 11.657 1.00 95.62 104 LEU A C 1
ATOM 813 O O . LEU A 1 104 ? -3.583 -6.230 12.270 1.00 95.62 104 LEU A O 1
ATOM 817 N N . SER A 1 105 ? -5.124 -6.456 10.643 1.00 95.56 105 SER A N 1
ATOM 818 C CA . SER A 1 105 ? -4.477 -7.552 9.930 1.00 95.56 105 SER A CA 1
ATOM 819 C C . SER A 1 105 ? -3.315 -6.968 9.127 1.00 95.56 105 SER A C 1
ATOM 821 O O . SER A 1 105 ? -3.504 -6.152 8.222 1.00 95.56 105 SER A O 1
ATOM 823 N N . ARG A 1 106 ? -2.085 -7.293 9.527 1.00 93.56 106 ARG A N 1
ATOM 824 C CA . ARG A 1 106 ? -0.887 -6.660 8.969 1.00 93.56 106 ARG A CA 1
ATOM 825 C C . ARG A 1 106 ? -0.439 -7.369 7.698 1.00 93.56 106 ARG A C 1
ATOM 827 O O . ARG A 1 106 ? -0.405 -8.593 7.637 1.00 93.56 106 ARG A O 1
ATOM 834 N N . THR A 1 107 ? -0.011 -6.590 6.714 1.00 93.19 107 THR A N 1
ATOM 835 C CA . THR A 1 107 ? 0.709 -7.088 5.540 1.00 93.19 107 THR A CA 1
ATOM 836 C C . THR A 1 107 ? 1.906 -6.197 5.237 1.00 93.19 107 THR A C 1
ATOM 838 O O . THR A 1 107 ? 1.855 -4.989 5.460 1.00 93.19 107 THR A O 1
ATOM 841 N N . GLU A 1 108 ? 2.988 -6.793 4.742 1.00 92.44 108 GLU A N 1
ATOM 842 C CA . GLU A 1 108 ? 4.184 -6.072 4.281 1.00 92.44 108 GLU A CA 1
ATOM 843 C C . GLU A 1 108 ? 4.144 -5.773 2.779 1.00 92.44 108 GLU A C 1
ATOM 845 O O . GLU A 1 108 ? 4.964 -5.023 2.270 1.00 92.44 108 GLU A O 1
ATOM 850 N N . ARG A 1 109 ? 3.138 -6.313 2.079 1.00 95.00 109 ARG A N 1
ATOM 851 C CA . ARG A 1 109 ? 3.003 -6.227 0.619 1.00 95.00 109 ARG A CA 1
ATOM 852 C C . ARG A 1 109 ? 2.371 -4.908 0.152 1.00 95.00 109 ARG A C 1
ATOM 854 O O . ARG A 1 109 ? 2.171 -4.709 -1.041 1.00 95.00 109 ARG A O 1
ATOM 861 N N . ILE A 1 110 ? 1.990 -4.030 1.078 1.00 94.81 110 ILE A N 1
ATOM 862 C CA . ILE A 1 110 ? 1.417 -2.709 0.799 1.00 94.81 110 ILE A CA 1
ATOM 863 C C . ILE A 1 110 ? 2.425 -1.671 1.279 1.00 94.81 110 ILE A C 1
ATOM 865 O O . ILE A 1 110 ? 2.702 -1.593 2.472 1.00 94.81 110 ILE A O 1
ATOM 869 N N . ASN A 1 111 ? 2.951 -0.863 0.366 1.00 92.94 111 ASN A N 1
ATOM 870 C CA . ASN A 1 111 ? 3.982 0.124 0.653 1.00 92.94 111 ASN A CA 1
ATOM 871 C C . ASN A 1 111 ? 3.517 1.498 0.175 1.00 92.94 111 ASN A C 1
ATOM 873 O O . ASN A 1 111 ? 3.325 1.731 -1.019 1.00 92.94 111 ASN A O 1
ATOM 877 N N . THR A 1 112 ? 3.279 2.403 1.122 1.00 90.25 112 THR A N 1
ATOM 878 C CA . THR A 1 112 ? 2.753 3.748 0.856 1.00 90.25 112 THR A CA 1
ATOM 879 C C . THR A 1 112 ? 3.838 4.806 1.025 1.00 90.25 112 THR A C 1
ATOM 881 O O . THR A 1 112 ? 4.873 4.546 1.628 1.00 90.25 112 THR A O 1
ATOM 884 N N . HIS A 1 113 ? 3.595 6.020 0.524 1.00 85.44 113 HIS A N 1
ATOM 885 C CA . HIS A 1 113 ? 4.542 7.142 0.620 1.00 85.44 113 HIS A CA 1
ATOM 886 C C . HIS A 1 113 ? 4.762 7.631 2.065 1.00 85.44 113 HIS A C 1
ATOM 888 O O . HIS A 1 113 ? 5.663 8.421 2.316 1.00 85.44 113 HIS A O 1
ATOM 894 N N . GLY A 1 114 ? 3.961 7.153 3.028 1.00 81.00 114 GLY A N 1
ATOM 895 C CA . GLY A 1 114 ? 4.214 7.347 4.459 1.00 81.00 114 GLY A CA 1
ATOM 896 C C . GLY A 1 114 ? 5.366 6.488 5.005 1.00 81.00 114 GLY A C 1
ATOM 897 O O . GLY A 1 114 ? 5.705 6.597 6.182 1.00 81.00 114 GLY A O 1
ATOM 898 N N . LEU A 1 115 ? 5.954 5.627 4.169 1.00 84.25 115 LEU A N 1
ATOM 899 C CA . LEU A 1 115 ? 7.156 4.839 4.437 1.00 84.25 115 LEU A CA 1
ATOM 900 C C . LEU A 1 115 ? 8.308 5.358 3.574 1.00 84.25 115 LEU A C 1
ATOM 902 O O . LEU A 1 115 ? 8.074 5.911 2.503 1.00 84.25 115 LEU A O 1
ATOM 906 N N . HIS A 1 116 ? 9.545 5.122 4.006 1.00 85.62 116 HIS A N 1
ATOM 907 C CA . HIS A 1 116 ? 10.720 5.347 3.165 1.00 85.62 116 HIS A CA 1
ATOM 908 C C . HIS A 1 116 ? 10.900 4.138 2.234 1.00 85.62 116 HIS A C 1
ATOM 910 O O . HIS A 1 116 ? 11.354 3.072 2.663 1.00 85.62 116 HIS A O 1
ATOM 916 N N . LEU A 1 117 ? 10.444 4.261 0.986 1.00 88.75 117 LEU A N 1
ATOM 917 C CA . LEU A 1 117 ? 10.241 3.128 0.081 1.00 88.75 117 LEU A CA 1
ATOM 918 C C . LEU A 1 117 ? 11.557 2.455 -0.307 1.00 88.75 117 LEU A C 1
ATOM 920 O O . LEU A 1 117 ? 11.634 1.229 -0.241 1.00 88.75 117 LEU A O 1
ATOM 924 N N . ALA A 1 118 ? 12.596 3.240 -0.596 1.00 85.69 118 ALA A N 1
ATOM 925 C CA . ALA A 1 118 ? 13.915 2.739 -0.977 1.00 85.69 118 ALA A CA 1
ATOM 926 C C . ALA A 1 118 ? 14.573 1.848 0.095 1.00 85.69 118 ALA A C 1
ATOM 928 O O . ALA A 1 118 ? 15.312 0.932 -0.247 1.00 85.69 118 ALA A O 1
ATOM 929 N N . SER A 1 119 ? 14.294 2.075 1.387 1.00 84.25 119 SER A N 1
ATOM 930 C CA . SER A 1 119 ? 14.816 1.220 2.469 1.00 84.25 119 SER A CA 1
ATOM 931 C C . SER A 1 119 ? 13.843 0.140 2.938 1.00 84.25 119 SER A C 1
ATOM 933 O O . SER A 1 119 ? 14.242 -0.745 3.688 1.00 84.25 119 SER A O 1
ATOM 935 N N . THR A 1 120 ? 12.555 0.256 2.606 1.00 86.12 120 THR A N 1
ATOM 936 C CA . THR A 1 120 ? 11.505 -0.634 3.134 1.00 86.12 120 THR A CA 1
ATOM 937 C C . THR A 1 120 ? 11.133 -1.735 2.148 1.00 86.12 120 THR A C 1
ATOM 939 O O . THR A 1 120 ? 10.663 -2.789 2.571 1.00 86.12 120 THR A O 1
ATOM 942 N N . VAL A 1 121 ? 11.312 -1.499 0.847 1.00 91.00 121 VAL A N 1
ATOM 943 C CA . VAL A 1 121 ? 10.954 -2.448 -0.208 1.00 91.00 121 VAL A CA 1
ATOM 944 C C . VAL A 1 121 ? 12.221 -3.063 -0.778 1.00 91.00 121 VAL A C 1
ATOM 946 O O . VAL A 1 121 ? 13.018 -2.370 -1.401 1.00 91.00 121 VAL A O 1
ATOM 949 N N . ASP A 1 122 ? 12.382 -4.372 -0.591 1.00 93.38 122 ASP A N 1
ATOM 950 C CA . ASP A 1 122 ? 13.458 -5.129 -1.225 1.00 93.38 122 ASP A CA 1
ATOM 951 C C . ASP A 1 122 ? 13.198 -5.228 -2.743 1.00 93.38 122 ASP A C 1
ATOM 953 O O . ASP A 1 122 ? 12.166 -5.796 -3.138 1.00 93.38 122 ASP A O 1
ATOM 957 N N . PRO A 1 123 ? 14.109 -4.719 -3.599 1.00 94.38 123 PRO A N 1
ATOM 958 C CA . PRO A 1 123 ? 13.983 -4.796 -5.054 1.00 94.38 123 PRO A CA 1
ATOM 959 C C . PRO A 1 123 ? 13.769 -6.219 -5.597 1.00 94.38 123 PRO A C 1
ATOM 961 O O . PRO A 1 123 ? 13.096 -6.393 -6.613 1.00 94.38 123 PRO A O 1
ATOM 964 N N . SER A 1 124 ? 14.281 -7.250 -4.918 1.00 94.56 124 SER A N 1
ATOM 965 C CA . SER A 1 124 ? 14.112 -8.654 -5.321 1.00 94.56 124 SER A CA 1
ATOM 966 C C . SER A 1 124 ? 12.687 -9.183 -5.117 1.00 94.56 124 SER A C 1
ATOM 968 O O . SER A 1 124 ? 12.298 -10.165 -5.743 1.00 94.56 124 SER A O 1
ATOM 970 N N . THR A 1 125 ? 11.882 -8.501 -4.296 1.00 95.75 125 THR A N 1
ATOM 971 C CA . THR A 1 125 ? 10.511 -8.904 -3.934 1.00 95.75 125 THR A CA 1
ATOM 972 C C . THR A 1 125 ? 9.435 -8.057 -4.618 1.00 95.75 125 THR A C 1
ATOM 974 O O . THR A 1 125 ? 8.254 -8.131 -4.262 1.00 95.75 125 THR A O 1
ATOM 977 N N . LEU A 1 126 ? 9.801 -7.218 -5.595 1.00 96.19 126 LEU A N 1
ATOM 978 C CA . LEU A 1 126 ? 8.868 -6.315 -6.286 1.00 96.19 126 LEU A CA 1
ATOM 979 C C . LEU A 1 126 ? 7.699 -7.057 -6.947 1.00 96.19 126 LEU A C 1
ATOM 981 O O . LEU A 1 126 ? 6.564 -6.575 -6.936 1.00 96.19 126 LEU A O 1
ATOM 985 N N . ASN A 1 127 ? 7.955 -8.257 -7.467 1.00 95.62 127 ASN A N 1
ATOM 986 C CA . ASN A 1 127 ? 6.949 -9.143 -8.048 1.00 95.62 127 ASN A CA 1
ATOM 987 C C . ASN A 1 127 ? 5.905 -9.637 -7.040 1.00 95.62 127 ASN A C 1
ATOM 989 O O . ASN A 1 127 ? 4.808 -10.023 -7.445 1.00 95.62 127 ASN A O 1
ATOM 993 N N . GLU A 1 128 ? 6.204 -9.590 -5.744 1.00 96.00 128 GLU A N 1
ATOM 994 C CA . GLU A 1 128 ? 5.314 -10.011 -4.665 1.00 96.00 128 GLU A CA 1
ATOM 995 C C . GLU A 1 128 ? 4.496 -8.855 -4.089 1.00 96.00 128 GLU A C 1
ATOM 997 O O . GLU A 1 128 ? 3.492 -9.092 -3.415 1.00 96.00 128 GLU A O 1
ATOM 1002 N N . GLN A 1 129 ? 4.856 -7.603 -4.361 1.00 96.88 129 GLN A N 1
ATOM 1003 C CA . GLN A 1 129 ? 4.164 -6.457 -3.778 1.00 96.88 129 GLN A CA 1
ATOM 1004 C C . GLN A 1 129 ? 2.735 -6.323 -4.331 1.00 96.88 129 GLN A C 1
ATOM 1006 O O . GLN A 1 129 ? 2.445 -6.621 -5.491 1.00 96.88 129 GLN A O 1
ATOM 1011 N N . VAL A 1 130 ? 1.812 -5.903 -3.470 1.00 97.25 130 VAL A N 1
ATOM 1012 C CA . VAL A 1 130 ? 0.398 -5.647 -3.779 1.00 97.25 130 VAL A CA 1
ATOM 1013 C C . VAL A 1 130 ? 0.187 -4.199 -4.181 1.00 97.25 130 VAL A C 1
ATOM 1015 O O . VAL A 1 130 ? -0.517 -3.936 -5.152 1.00 97.25 130 VAL A O 1
ATOM 1018 N N . ALA A 1 131 ? 0.775 -3.261 -3.445 1.00 96.19 131 ALA A N 1
ATOM 1019 C CA . ALA A 1 131 ? 0.666 -1.844 -3.748 1.00 96.19 131 ALA A CA 1
ATOM 1020 C C . ALA A 1 131 ? 1.976 -1.131 -3.433 1.00 96.19 131 ALA A C 1
ATOM 1022 O O . ALA A 1 131 ? 2.573 -1.370 -2.384 1.00 96.19 131 ALA A O 1
ATOM 1023 N N . ILE A 1 132 ? 2.396 -0.253 -4.339 1.00 95.31 132 ILE A N 1
ATOM 1024 C CA . ILE A 1 132 ? 3.580 0.591 -4.196 1.00 95.31 132 ILE A CA 1
ATOM 1025 C C . ILE A 1 132 ? 3.165 2.025 -4.526 1.00 95.31 132 ILE A C 1
ATOM 1027 O O . ILE A 1 132 ? 2.595 2.303 -5.584 1.00 95.31 132 ILE A O 1
ATOM 1031 N N . SER A 1 133 ? 3.397 2.951 -3.605 1.00 92.38 133 SER A N 1
ATOM 1032 C CA . SER A 1 133 ? 3.217 4.380 -3.855 1.00 92.38 133 SER A CA 1
ATOM 1033 C C . SER A 1 133 ? 4.486 5.002 -4.430 1.00 92.38 133 SER A C 1
ATOM 1035 O O . SER A 1 133 ? 5.527 4.371 -4.528 1.00 92.38 133 SER A O 1
ATOM 1037 N N . TYR A 1 134 ? 4.354 6.262 -4.800 1.00 91.31 134 TYR A N 1
ATOM 1038 C CA . TYR A 1 134 ? 5.431 7.193 -5.074 1.00 91.31 134 TYR A CA 1
ATOM 1039 C C . TYR A 1 134 ? 5.060 8.513 -4.388 1.00 91.31 134 TYR A C 1
ATOM 1041 O O . TYR A 1 134 ? 3.863 8.741 -4.153 1.00 91.31 134 TYR A O 1
ATOM 1049 N N . GLY A 1 135 ? 6.029 9.349 -4.031 1.00 82.25 135 GLY A N 1
ATOM 1050 C CA . GLY A 1 135 ? 5.753 10.676 -3.496 1.00 82.25 135 GLY A CA 1
ATOM 1051 C C . GLY A 1 135 ? 6.987 11.564 -3.415 1.00 82.25 135 GLY A C 1
ATOM 1052 O O . GLY A 1 135 ? 8.110 11.084 -3.313 1.00 82.25 135 GLY A O 1
ATOM 1053 N N . TYR A 1 136 ? 6.734 12.868 -3.412 1.00 67.50 136 TYR A N 1
ATOM 1054 C CA . TYR A 1 136 ? 7.723 13.902 -3.128 1.00 67.50 136 TYR A CA 1
ATOM 1055 C C . TYR A 1 136 ? 7.475 14.455 -1.725 1.00 67.50 136 TYR A C 1
ATOM 1057 O O . TYR A 1 136 ? 6.318 14.660 -1.345 1.00 67.50 136 TYR A O 1
ATOM 1065 N N . GLY A 1 137 ? 8.536 14.760 -0.981 1.00 59.53 137 GLY A N 1
ATOM 1066 C CA . GLY A 1 137 ? 8.456 15.643 0.181 1.00 59.53 137 GLY A CA 1
ATOM 1067 C C . GLY A 1 137 ? 8.925 15.024 1.490 1.00 59.53 137 GLY A C 1
ATOM 1068 O O . GLY A 1 137 ? 9.704 14.073 1.524 1.00 59.53 137 GLY A O 1
ATOM 1069 N N . SER A 1 138 ? 8.481 15.620 2.597 1.00 51.09 138 SER A N 1
ATOM 1070 C CA . SER A 1 138 ? 8.909 15.219 3.933 1.00 51.09 138 SER A CA 1
ATOM 1071 C C . SER A 1 138 ? 8.341 13.846 4.298 1.00 51.09 138 SER A C 1
ATOM 1073 O O . SER A 1 138 ? 7.210 13.727 4.774 1.00 51.09 138 SER A O 1
ATOM 1075 N N . VAL A 1 139 ? 9.133 12.791 4.124 1.00 55.75 139 VAL A N 1
ATOM 1076 C CA . VAL A 1 139 ? 8.940 11.573 4.912 1.00 55.75 139 VAL A CA 1
ATOM 1077 C C . VAL A 1 139 ? 9.190 11.927 6.379 1.00 55.75 139 VAL A C 1
ATOM 1079 O O . VAL A 1 139 ? 9.877 12.899 6.690 1.00 55.75 139 VAL A O 1
ATOM 1082 N N . HIS A 1 140 ? 8.671 11.136 7.322 1.00 50.88 140 HIS A N 1
ATOM 1083 C CA . HIS A 1 140 ? 8.919 11.339 8.762 1.00 50.88 140 HIS A CA 1
ATOM 1084 C C . HIS A 1 140 ? 10.421 11.449 9.149 1.00 50.88 140 HIS A C 1
ATOM 1086 O O . HIS A 1 140 ? 10.721 11.769 10.297 1.00 50.88 140 HIS A O 1
ATOM 1092 N N . TRP A 1 141 ? 11.334 11.199 8.201 1.00 51.94 141 TRP A N 1
ATOM 1093 C CA . TRP A 1 141 ? 12.787 11.088 8.328 1.00 51.94 141 TRP A CA 1
ATOM 1094 C C . TRP A 1 141 ? 13.592 12.165 7.577 1.00 51.94 141 TRP A C 1
ATOM 1096 O O . TRP A 1 141 ? 14.815 12.093 7.592 1.00 51.94 141 TRP A O 1
ATOM 1106 N N . GLY A 1 142 ? 12.950 13.153 6.942 1.00 53.12 142 GLY A N 1
ATOM 1107 C CA . GLY A 1 142 ? 13.633 14.221 6.197 1.00 53.12 142 GLY A CA 1
ATOM 1108 C C . GLY A 1 142 ? 12.926 14.582 4.893 1.00 53.12 142 GLY A C 1
ATOM 1109 O O . GLY A 1 142 ? 11.895 14.002 4.561 1.00 53.12 142 GLY A O 1
ATOM 1110 N N . GLU A 1 143 ? 13.471 15.549 4.159 1.00 56.66 143 GLU A N 1
ATOM 1111 C CA . GLU A 1 143 ? 13.064 15.799 2.776 1.00 56.66 143 GLU A CA 1
ATOM 1112 C C . GLU A 1 143 ? 13.688 14.716 1.894 1.00 56.66 143 GLU A C 1
ATOM 1114 O O . GLU A 1 143 ? 14.898 14.710 1.682 1.00 56.66 143 GLU A O 1
ATOM 1119 N N . ASP A 1 144 ? 12.866 13.781 1.420 1.00 63.03 144 ASP A N 1
ATOM 1120 C CA . ASP A 1 144 ? 13.245 12.923 0.306 1.00 63.03 144 ASP A CA 1
ATOM 1121 C C . ASP A 1 144 ? 12.612 13.536 -0.948 1.00 63.03 144 ASP A C 1
ATOM 1123 O O . ASP A 1 144 ? 11.384 13.472 -1.119 1.00 63.03 144 ASP A O 1
ATOM 1127 N N . PRO A 1 145 ? 13.407 14.194 -1.812 1.00 65.31 145 PRO A N 1
ATOM 1128 C CA . PRO A 1 145 ? 12.879 14.731 -3.053 1.00 65.31 145 PRO A CA 1
ATOM 1129 C C . PRO A 1 145 ? 12.387 13.609 -3.976 1.00 65.31 145 PRO A C 1
ATOM 1131 O O . PRO A 1 145 ? 11.759 13.917 -4.979 1.00 65.31 145 PRO A O 1
ATOM 1134 N N . TYR A 1 146 ? 12.643 12.330 -3.675 1.00 78.38 146 TYR A N 1
ATOM 1135 C CA . TYR A 1 146 ? 12.255 11.216 -4.524 1.00 78.38 146 TYR A CA 1
ATOM 1136 C C . TYR A 1 146 ? 11.993 9.922 -3.729 1.00 78.38 146 TYR A C 1
ATOM 1138 O O . TYR A 1 146 ? 12.741 8.946 -3.803 1.00 78.38 146 TYR A O 1
ATOM 1146 N N . ASN A 1 147 ? 10.866 9.868 -3.013 1.00 87.62 147 ASN A N 1
ATOM 1147 C CA . ASN A 1 147 ? 10.451 8.651 -2.316 1.00 87.62 147 ASN A CA 1
ATOM 1148 C C . ASN A 1 147 ? 9.822 7.656 -3.308 1.00 87.62 147 ASN A C 1
ATOM 1150 O O . ASN A 1 147 ? 8.602 7.635 -3.525 1.00 87.62 147 ASN A O 1
ATOM 1154 N N . ALA A 1 148 ? 10.674 6.828 -3.911 1.00 89.75 148 ALA A N 1
ATOM 1155 C CA . ALA A 1 148 ? 10.323 5.768 -4.851 1.00 89.75 148 ALA A CA 1
ATOM 1156 C C . ALA A 1 148 ? 10.999 4.439 -4.487 1.00 89.75 148 ALA A C 1
ATOM 1158 O O . ALA A 1 148 ? 11.960 4.384 -3.720 1.00 89.75 148 ALA A O 1
ATOM 1159 N N . VAL A 1 149 ? 10.505 3.347 -5.070 1.00 92.12 149 VAL A N 1
ATOM 1160 C CA . VAL A 1 149 ? 11.220 2.062 -5.060 1.00 92.12 149 VAL A CA 1
ATOM 1161 C C . VAL A 1 149 ? 12.296 2.046 -6.143 1.00 92.12 149 VAL A C 1
ATOM 1163 O O . VAL A 1 149 ? 12.143 2.688 -7.178 1.00 92.12 149 VAL A O 1
ATOM 1166 N N . PHE A 1 150 ? 13.354 1.265 -5.946 1.00 92.06 150 PHE A N 1
ATOM 1167 C CA . PHE A 1 150 ? 14.322 0.980 -7.004 1.00 92.06 150 PHE A CA 1
ATOM 1168 C C . PHE A 1 150 ? 13.881 -0.253 -7.797 1.00 92.06 150 PHE A C 1
ATOM 1170 O O . PHE A 1 150 ? 13.694 -1.316 -7.206 1.00 92.06 150 PHE A O 1
ATOM 1177 N N . VAL A 1 151 ? 13.728 -0.122 -9.119 1.00 95.06 151 VAL A N 1
ATOM 1178 C CA . VAL A 1 151 ? 13.441 -1.248 -10.020 1.00 95.06 151 VAL A CA 1
ATOM 1179 C C . VAL A 1 151 ? 14.735 -1.660 -10.731 1.00 95.06 151 VAL A C 1
ATOM 1181 O O . VAL A 1 151 ? 15.243 -0.883 -11.544 1.00 95.06 151 VAL A O 1
ATOM 1184 N N . PRO A 1 152 ? 15.282 -2.859 -10.450 1.00 91.44 152 PRO A N 1
ATOM 1185 C CA . PRO A 1 152 ? 16.468 -3.358 -11.136 1.00 91.44 152 PRO A CA 1
ATOM 1186 C C . PRO A 1 152 ? 16.221 -3.460 -12.642 1.00 91.44 152 PRO A C 1
ATOM 1188 O O . PRO A 1 152 ? 15.142 -3.881 -13.061 1.00 91.44 152 PRO A O 1
ATOM 1191 N N . ASP A 1 153 ? 17.212 -3.058 -13.441 1.00 88.81 153 ASP A N 1
ATOM 1192 C CA . ASP A 1 153 ? 17.145 -3.063 -14.909 1.00 88.81 153 ASP A CA 1
ATOM 1193 C C . ASP A 1 153 ? 15.910 -2.347 -15.490 1.00 88.81 153 ASP A C 1
ATOM 1195 O O . ASP A 1 153 ? 15.356 -2.757 -16.514 1.00 88.81 153 ASP A O 1
ATOM 1199 N N . GLY A 1 154 ? 15.477 -1.262 -14.833 1.00 91.31 154 GLY A N 1
ATOM 1200 C CA . GLY A 1 154 ? 14.371 -0.422 -15.288 1.00 91.31 154 GLY A CA 1
ATOM 1201 C C . GLY A 1 154 ? 14.503 -0.012 -16.760 1.00 91.31 154 GLY A C 1
ATOM 1202 O O . GLY A 1 154 ? 15.589 0.308 -17.247 1.00 91.31 154 GLY A O 1
ATOM 1203 N N . LEU A 1 155 ? 13.378 -0.039 -17.483 1.00 94.62 155 LEU A N 1
ATOM 1204 C CA . LEU A 1 155 ? 13.347 0.209 -18.931 1.00 94.62 155 LEU A CA 1
ATOM 1205 C C . LEU A 1 155 ? 13.271 1.699 -19.305 1.00 94.62 155 LEU A C 1
ATOM 1207 O O . LEU A 1 155 ? 13.208 2.037 -20.488 1.00 94.62 155 LEU A O 1
ATOM 1211 N N . PHE A 1 156 ? 13.227 2.578 -18.311 1.00 94.44 156 PHE A N 1
ATOM 1212 C CA . PHE A 1 156 ? 13.054 4.014 -18.477 1.00 94.44 156 PHE A CA 1
ATOM 1213 C C . PHE A 1 156 ? 14.051 4.740 -17.581 1.00 94.44 156 PHE A C 1
ATOM 1215 O O . PHE A 1 156 ? 14.381 4.263 -16.491 1.00 94.44 156 PHE A O 1
ATOM 1222 N N . SER A 1 157 ? 14.532 5.890 -18.041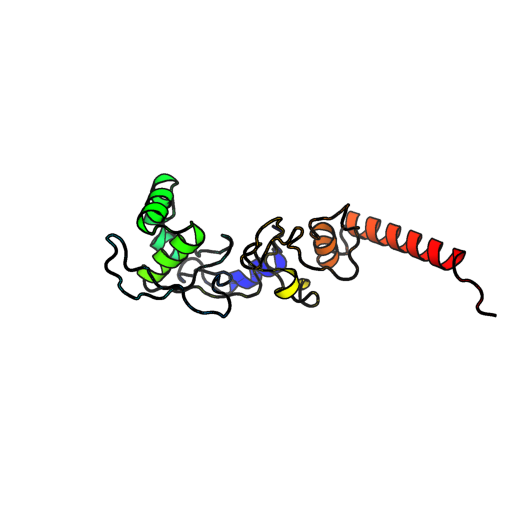 1.00 91.00 157 SER A N 1
ATOM 1223 C CA . SER A 1 157 ? 15.306 6.799 -17.199 1.00 91.00 157 SER A CA 1
ATOM 1224 C C . SER A 1 157 ? 14.433 7.392 -16.085 1.00 91.00 157 SER A C 1
ATOM 1226 O O . SER A 1 157 ? 13.203 7.365 -16.159 1.00 91.00 157 SER A O 1
ATOM 1228 N N . LEU A 1 158 ? 15.061 7.967 -15.055 1.00 86.62 158 LEU A N 1
ATOM 1229 C CA . LEU A 1 158 ? 14.321 8.655 -13.989 1.00 86.62 158 LEU A CA 1
ATOM 1230 C C . LEU A 1 158 ? 13.530 9.862 -14.516 1.00 86.62 158 LEU A C 1
ATOM 1232 O O . LEU A 1 158 ? 12.479 10.156 -13.972 1.00 86.62 158 LEU A O 1
ATOM 1236 N N . GLU A 1 159 ? 13.989 10.519 -15.586 1.00 90.00 159 GLU A N 1
ATOM 1237 C CA . GLU A 1 159 ? 13.262 11.626 -16.227 1.00 90.00 159 GLU A CA 1
ATOM 1238 C C . GLU A 1 159 ? 11.971 11.143 -16.913 1.00 90.00 159 GLU A C 1
ATOM 1240 O O . GLU A 1 159 ? 10.938 11.806 -16.872 1.00 90.00 159 GLU A O 1
ATOM 1245 N N . GLU A 1 160 ? 12.000 9.953 -17.516 1.00 92.56 160 GLU A N 1
ATOM 1246 C CA . GLU A 1 160 ? 10.848 9.370 -18.214 1.00 92.56 160 GLU A CA 1
ATOM 1247 C C . GL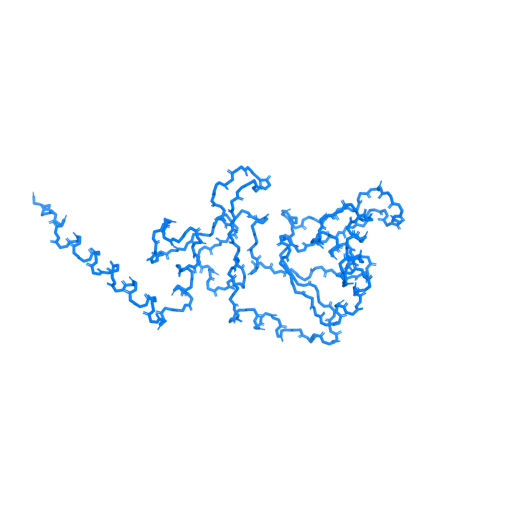U A 1 160 ? 9.875 8.640 -17.274 1.00 92.56 160 GLU A C 1
ATOM 1249 O O . GLU A 1 160 ? 8.686 8.485 -17.588 1.00 92.56 160 GLU A O 1
ATOM 1254 N N . ASP A 1 161 ? 10.381 8.136 -16.148 1.00 94.00 161 ASP A N 1
ATOM 1255 C CA . ASP A 1 161 ? 9.651 7.323 -15.180 1.00 94.00 161 ASP A CA 1
ATOM 1256 C C . ASP A 1 161 ? 10.049 7.675 -13.744 1.00 94.00 161 ASP A C 1
ATOM 1258 O O . ASP A 1 161 ? 10.505 6.824 -12.978 1.00 94.00 161 ASP A O 1
ATOM 1262 N N . GLU A 1 162 ? 9.768 8.921 -13.355 1.00 90.50 162 GLU A N 1
ATOM 1263 C CA . GLU A 1 162 ? 9.891 9.401 -11.968 1.00 90.50 162 GLU A CA 1
ATOM 1264 C C . GLU A 1 162 ? 9.109 8.498 -10.972 1.00 90.50 162 GLU A C 1
ATOM 1266 O O . GLU A 1 162 ? 9.434 8.295 -9.806 1.00 90.50 162 GLU A O 1
ATOM 1271 N N . SER A 1 163 ? 8.054 7.873 -11.497 1.00 92.00 163 SER A N 1
ATOM 1272 C CA . SER A 1 163 ? 7.316 6.744 -10.931 1.00 92.00 163 SER A CA 1
ATOM 1273 C C . SER A 1 163 ? 8.123 5.596 -10.351 1.00 92.00 163 SER A C 1
ATOM 1275 O O . SER A 1 163 ? 7.776 4.982 -9.338 1.00 92.00 163 SER A O 1
ATOM 1277 N N . GLN A 1 164 ? 9.055 5.165 -11.196 1.00 94.31 164 GLN A N 1
ATOM 1278 C CA . GLN A 1 164 ? 9.436 3.770 -11.397 1.00 94.31 164 GLN A CA 1
ATOM 1279 C C . GLN A 1 164 ? 8.246 2.848 -11.752 1.00 94.31 164 GLN A C 1
ATOM 1281 O O . GLN A 1 164 ? 8.377 1.625 -11.771 1.00 94.31 164 GLN A O 1
ATOM 1286 N N . PHE A 1 165 ? 7.053 3.388 -12.034 1.00 96.31 165 PHE A N 1
ATOM 1287 C CA . PHE A 1 165 ? 5.840 2.598 -12.256 1.00 96.31 165 PHE A CA 1
ATOM 1288 C C . PHE A 1 165 ? 5.792 1.986 -13.645 1.00 96.31 165 PHE A C 1
ATOM 1290 O O . PHE A 1 165 ? 5.221 0.905 -13.794 1.00 96.31 165 PHE A O 1
ATOM 1297 N N . ARG A 1 166 ? 6.371 2.635 -14.659 1.00 96.69 166 ARG A N 1
ATOM 1298 C CA . ARG A 1 166 ? 6.457 2.048 -16.003 1.00 96.69 166 ARG A CA 1
ATOM 1299 C C . ARG A 1 166 ? 7.458 0.900 -16.006 1.00 96.69 166 ARG A C 1
ATOM 1301 O O . ARG A 1 166 ? 7.133 -0.183 -16.489 1.00 96.69 166 ARG A O 1
ATOM 1308 N N . SER A 1 167 ? 8.611 1.103 -15.379 1.00 96.69 167 SER A N 1
ATOM 1309 C CA . SER A 1 167 ? 9.639 0.087 -15.158 1.00 96.69 167 SER A CA 1
ATOM 1310 C C . SER A 1 167 ? 9.090 -1.085 -14.347 1.00 96.69 167 SER A C 1
ATOM 1312 O O . SER A 1 167 ? 9.174 -2.229 -14.793 1.00 96.69 167 SER A O 1
ATOM 1314 N N . LEU A 1 168 ? 8.414 -0.817 -13.224 1.00 96.94 168 LEU A N 1
ATOM 1315 C CA . LEU A 1 168 ? 7.733 -1.839 -12.425 1.00 96.94 168 LEU A CA 1
ATOM 1316 C C . LEU A 1 168 ? 6.672 -2.585 -13.242 1.00 96.94 168 LEU A C 1
ATOM 1318 O O . LEU A 1 168 ? 6.572 -3.807 -13.161 1.00 96.94 168 LEU A O 1
ATOM 1322 N N . HIS A 1 169 ? 5.873 -1.881 -14.045 1.00 97.12 169 HIS A N 1
ATOM 1323 C CA . HIS A 1 169 ? 4.869 -2.527 -14.883 1.00 97.12 169 HIS A CA 1
ATOM 1324 C C . HIS A 1 169 ? 5.510 -3.499 -15.874 1.00 97.12 169 HIS A C 1
ATOM 1326 O O . HIS A 1 169 ? 5.011 -4.611 -16.034 1.00 97.12 169 HIS A O 1
ATOM 1332 N N . CYS A 1 170 ? 6.623 -3.120 -16.499 1.00 96.75 170 CYS A N 1
ATOM 1333 C CA . CYS A 1 170 ? 7.330 -3.997 -17.424 1.00 96.75 170 CYS A CA 1
ATOM 1334 C C . CYS A 1 170 ? 8.042 -5.161 -16.735 1.00 96.75 170 CYS A C 1
ATOM 1336 O O . CYS A 1 170 ? 8.056 -6.252 -17.298 1.00 96.75 170 CYS A O 1
ATOM 1338 N N . LEU A 1 171 ? 8.531 -4.981 -15.505 1.00 95.75 171 LEU A N 1
ATOM 1339 C CA . LEU A 1 171 ? 9.020 -6.085 -14.674 1.00 95.75 171 LEU A CA 1
ATOM 1340 C C . LEU A 1 171 ? 7.911 -7.122 -14.413 1.00 95.75 171 LEU A C 1
ATOM 1342 O O . LEU A 1 171 ? 8.133 -8.326 -14.516 1.00 95.75 171 LEU A O 1
ATOM 1346 N N . LEU A 1 172 ? 6.697 -6.664 -14.094 1.00 95.81 172 LEU A N 1
ATOM 1347 C CA . LEU A 1 172 ? 5.558 -7.526 -13.748 1.00 95.81 172 LEU A CA 1
ATOM 1348 C C . LEU A 1 172 ? 4.847 -8.138 -14.969 1.00 95.81 172 LEU A C 1
ATOM 1350 O O . LEU A 1 172 ? 4.216 -9.198 -14.868 1.00 95.81 172 LEU A O 1
ATOM 1354 N N . TYR A 1 173 ? 4.902 -7.453 -16.110 1.00 95.31 173 TYR A N 1
ATOM 1355 C CA . TYR A 1 173 ? 4.178 -7.794 -17.334 1.00 95.31 173 TYR A CA 1
ATOM 1356 C C . TYR A 1 173 ? 5.077 -7.636 -18.577 1.00 95.31 173 TYR A C 1
ATOM 1358 O O . TYR A 1 173 ? 4.769 -6.841 -19.471 1.00 95.31 173 TYR A O 1
ATOM 1366 N N . PRO A 1 174 ? 6.166 -8.420 -18.684 1.00 95.19 174 PRO A N 1
ATOM 1367 C CA . PRO A 1 174 ? 7.201 -8.211 -19.701 1.00 95.19 174 PRO A CA 1
ATOM 1368 C C . PRO A 1 174 ? 6.710 -8.434 -21.136 1.00 95.19 174 PRO A C 1
ATOM 1370 O O . PRO A 1 174 ? 7.294 -7.919 -22.082 1.00 95.19 174 PRO A O 1
ATOM 1373 N N . THR A 1 175 ? 5.616 -9.176 -21.317 1.00 96.00 175 THR A N 1
ATOM 1374 C CA . THR A 1 175 ? 5.069 -9.522 -22.637 1.00 96.00 175 THR A CA 1
ATOM 1375 C C . THR A 1 175 ? 4.141 -8.457 -23.220 1.00 96.00 175 THR A C 1
ATOM 1377 O O . THR A 1 175 ? 3.630 -8.631 -24.326 1.00 96.00 175 THR A O 1
ATOM 1380 N N . ILE A 1 176 ? 3.857 -7.371 -22.493 1.00 96.31 176 ILE A N 1
ATOM 1381 C CA . ILE A 1 176 ? 3.002 -6.298 -23.008 1.00 96.31 176 ILE A CA 1
ATOM 1382 C C . ILE A 1 176 ? 3.745 -5.541 -24.111 1.00 96.31 176 ILE A C 1
ATOM 1384 O O . ILE A 1 176 ? 4.918 -5.201 -23.977 1.00 96.31 176 ILE A O 1
ATOM 1388 N N . SER A 1 177 ? 3.041 -5.246 -25.206 1.00 96.81 177 SER A N 1
ATOM 1389 C CA . SER A 1 177 ? 3.642 -4.752 -26.452 1.00 96.81 177 SER A CA 1
ATOM 1390 C C . SER A 1 177 ? 4.531 -3.516 -26.284 1.00 96.81 177 SER A C 1
ATOM 1392 O O . SER A 1 177 ? 5.580 -3.437 -26.915 1.00 96.81 177 SER A O 1
ATOM 1394 N N . TRP A 1 178 ? 4.155 -2.558 -25.432 1.00 95.56 178 TRP A N 1
ATOM 1395 C CA . TRP A 1 178 ? 4.968 -1.361 -25.202 1.00 95.56 178 TRP A CA 1
ATOM 1396 C C . TRP A 1 178 ? 6.210 -1.631 -24.341 1.00 95.56 178 TRP A C 1
ATOM 1398 O O . TRP A 1 178 ? 7.238 -1.011 -24.589 1.00 95.56 178 TRP A O 1
ATOM 1408 N N . CYS A 1 179 ? 6.162 -2.600 -23.422 1.00 96.88 179 CYS A N 1
ATOM 1409 C CA . CYS A 1 179 ? 7.334 -3.054 -22.670 1.00 96.88 179 CYS A CA 1
ATOM 1410 C 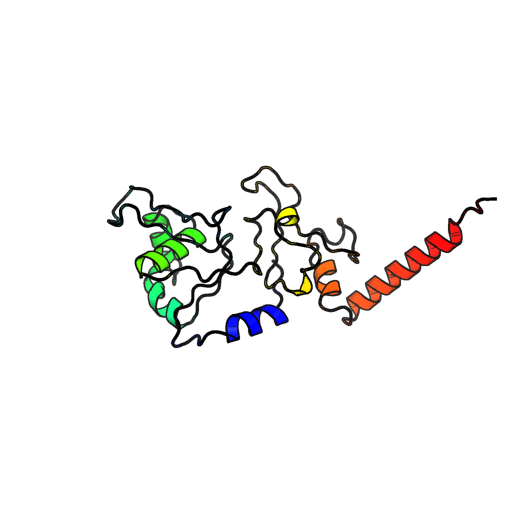C . CYS A 1 179 ? 8.329 -3.782 -23.571 1.00 96.88 179 CYS A C 1
ATOM 1412 O O . CYS A 1 179 ? 9.518 -3.485 -23.534 1.00 96.88 179 CYS A O 1
ATOM 1414 N N . VAL A 1 180 ? 7.838 -4.673 -24.440 1.00 97.00 180 VAL A N 1
ATOM 1415 C CA . VAL A 1 180 ? 8.675 -5.371 -25.430 1.00 97.00 180 VAL A CA 1
ATOM 1416 C C . VAL A 1 180 ? 9.355 -4.371 -26.365 1.00 97.00 180 VAL A C 1
ATOM 1418 O O . VAL A 1 180 ? 10.557 -4.467 -26.598 1.00 97.00 180 VAL A O 1
ATOM 1421 N N . ARG A 1 181 ? 8.612 -3.377 -26.875 1.00 96.25 181 ARG A N 1
ATOM 1422 C CA . ARG A 1 181 ? 9.190 -2.322 -27.723 1.00 96.25 181 ARG A CA 1
ATOM 1423 C C . ARG A 1 181 ? 10.282 -1.539 -26.998 1.00 96.25 181 ARG A C 1
ATOM 1425 O O . ARG A 1 181 ? 11.363 -1.398 -27.559 1.00 96.25 181 ARG A O 1
ATOM 1432 N N . GLN A 1 182 ? 10.014 -1.078 -25.776 1.00 95.75 182 GLN A N 1
ATOM 1433 C CA . GLN A 1 182 ? 10.989 -0.321 -24.989 1.00 95.75 182 GLN A CA 1
ATOM 1434 C C . GLN A 1 182 ? 12.240 -1.156 -24.692 1.00 95.75 182 GLN A C 1
ATOM 1436 O O . GLN A 1 182 ? 13.360 -0.685 -24.864 1.00 95.75 182 GLN A O 1
ATOM 1441 N N . HIS A 1 183 ? 12.058 -2.419 -24.300 1.00 95.06 183 HIS A N 1
ATOM 1442 C CA . HIS A 1 183 ? 13.164 -3.336 -24.052 1.00 95.06 183 HIS A CA 1
ATOM 1443 C C . HIS A 1 183 ? 14.034 -3.502 -25.301 1.00 95.06 183 HIS A C 1
ATOM 1445 O O . HIS A 1 183 ? 15.245 -3.328 -25.226 1.00 95.06 183 HIS A O 1
ATOM 1451 N N . ASN A 1 184 ? 13.424 -3.759 -26.461 1.00 95.31 184 ASN A N 1
ATOM 1452 C CA . ASN A 1 184 ? 14.154 -3.916 -27.719 1.00 95.31 184 ASN A CA 1
ATOM 1453 C C . ASN A 1 184 ? 14.920 -2.644 -28.110 1.00 95.31 184 ASN A C 1
ATOM 1455 O O . ASN A 1 184 ? 16.061 -2.743 -28.550 1.00 95.31 184 ASN A O 1
ATOM 1459 N N . GLN A 1 185 ? 14.325 -1.462 -27.926 1.00 94.00 185 GLN A N 1
ATOM 1460 C CA . GLN A 1 185 ? 14.998 -0.183 -28.178 1.00 94.00 185 GLN A CA 1
ATOM 1461 C C . GLN A 1 185 ? 16.222 -0.004 -27.275 1.00 94.00 185 GLN A C 1
ATOM 1463 O O . GLN A 1 185 ? 17.301 0.329 -27.762 1.00 94.00 185 GLN A O 1
ATOM 1468 N N . LEU A 1 186 ? 16.091 -0.293 -25.978 1.00 92.38 186 LEU A N 1
ATOM 1469 C CA . LEU A 1 186 ? 17.218 -0.232 -25.051 1.00 92.38 186 LEU A CA 1
ATOM 1470 C C . LEU A 1 186 ? 18.313 -1.247 -25.384 1.00 92.38 186 LEU A C 1
ATOM 1472 O O . LEU A 1 186 ? 19.489 -0.902 -25.304 1.00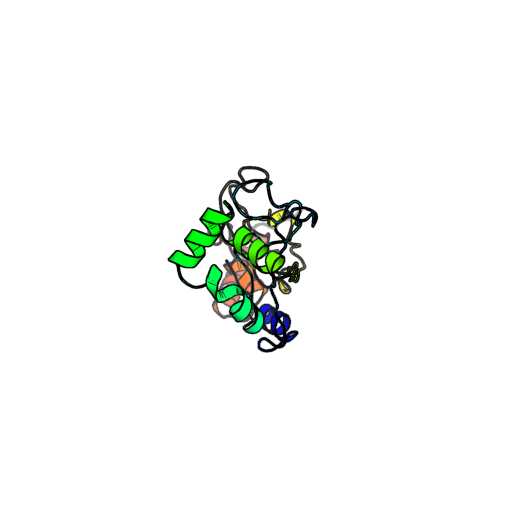 92.38 186 LEU A O 1
ATOM 1476 N N . GLN A 1 187 ? 17.960 -2.473 -25.782 1.00 92.31 187 GLN A N 1
ATOM 1477 C CA . GLN A 1 187 ? 18.957 -3.461 -26.203 1.00 92.31 187 GLN A CA 1
ATOM 1478 C C . GLN A 1 187 ? 19.693 -3.013 -27.468 1.00 92.31 187 GLN A C 1
ATOM 1480 O O . GLN A 1 187 ? 20.913 -3.105 -27.513 1.00 92.31 187 GLN A O 1
ATOM 1485 N N . GLN A 1 188 ? 18.989 -2.455 -28.457 1.00 93.81 188 GLN A N 1
ATOM 1486 C CA . GLN A 1 188 ? 19.616 -1.910 -29.667 1.00 93.81 188 GLN A CA 1
ATOM 1487 C C . GLN A 1 188 ? 20.600 -0.781 -29.345 1.00 93.81 188 GLN A C 1
ATOM 1489 O O . GLN A 1 188 ? 21.707 -0.770 -29.877 1.00 93.81 188 GLN A O 1
ATOM 1494 N N . LEU A 1 189 ? 20.230 0.137 -28.446 1.00 90.62 189 LEU A N 1
ATOM 1495 C CA . LEU A 1 189 ? 21.116 1.213 -27.994 1.00 90.62 189 LEU A CA 1
ATOM 1496 C C . LEU A 1 189 ? 22.343 0.674 -27.250 1.00 90.62 189 LEU A C 1
ATOM 1498 O O . LEU A 1 189 ? 23.454 1.139 -27.496 1.00 90.62 189 LEU A O 1
ATOM 1502 N N . ARG A 1 190 ? 22.161 -0.326 -26.376 1.00 89.50 190 ARG A N 1
ATOM 1503 C CA . ARG A 1 190 ? 23.265 -0.987 -25.665 1.00 89.50 190 ARG A CA 1
ATOM 1504 C C . ARG A 1 190 ? 24.217 -1.671 -26.641 1.00 89.50 190 ARG A C 1
ATOM 1506 O O . ARG A 1 190 ? 25.412 -1.417 -26.563 1.00 89.50 190 ARG A O 1
ATOM 1513 N N . SER A 1 191 ? 23.705 -2.476 -27.573 1.00 91.25 191 SER A N 1
ATOM 1514 C CA . SER A 1 191 ? 24.514 -3.129 -28.610 1.00 91.25 191 SER A CA 1
ATOM 1515 C C . SER A 1 191 ? 25.284 -2.109 -29.442 1.00 91.25 191 SER A C 1
ATOM 1517 O O . SER A 1 191 ? 26.498 -2.211 -29.546 1.00 91.25 191 SER A O 1
ATOM 1519 N N . HIS A 1 192 ? 24.611 -1.060 -29.929 1.00 92.25 192 HIS A N 1
ATOM 1520 C CA . HIS A 1 192 ? 25.270 0.013 -30.672 1.00 92.25 192 HIS A CA 1
ATOM 1521 C C . HIS A 1 192 ? 26.388 0.684 -29.859 1.00 92.25 192 HIS A C 1
ATOM 1523 O O . HIS A 1 192 ? 27.420 1.043 -30.416 1.00 92.25 192 HIS A O 1
ATOM 1529 N N . PHE A 1 193 ? 26.209 0.877 -28.551 1.00 90.06 193 PHE A N 1
ATOM 1530 C CA . PHE A 1 193 ? 27.263 1.426 -27.701 1.00 90.06 193 PHE A CA 1
ATOM 1531 C C . PHE A 1 193 ? 28.439 0.449 -27.544 1.00 90.06 193 PHE A C 1
ATOM 1533 O O . PHE A 1 193 ? 29.579 0.846 -27.761 1.00 90.06 193 PHE A O 1
ATOM 1540 N N . TYR A 1 194 ? 28.183 -0.824 -27.232 1.00 88.00 194 TYR A N 1
ATOM 1541 C CA . TYR A 1 194 ? 29.238 -1.837 -27.096 1.00 88.00 194 TYR A CA 1
ATOM 1542 C C . TYR A 1 194 ? 30.055 -2.017 -28.381 1.00 88.00 194 TYR A C 1
ATOM 1544 O O . TYR A 1 194 ? 31.283 -2.046 -28.320 1.00 88.00 194 TYR A O 1
ATOM 1552 N N . ASP A 1 195 ? 29.395 -2.066 -29.537 1.00 88.75 195 ASP A N 1
ATOM 1553 C CA . ASP A 1 195 ? 30.053 -2.281 -30.830 1.00 88.75 195 ASP A CA 1
ATOM 1554 C C . ASP A 1 195 ? 30.958 -1.105 -31.240 1.00 88.75 195 ASP A C 1
ATOM 1556 O O . ASP A 1 195 ? 31.929 -1.300 -31.965 1.00 88.75 195 ASP A O 1
ATOM 1560 N N . ASN A 1 196 ? 30.663 0.114 -30.771 1.00 83.56 196 ASN A N 1
ATOM 1561 C CA . ASN A 1 196 ? 31.396 1.330 -31.147 1.00 83.56 196 ASN A CA 1
ATOM 1562 C C . ASN A 1 196 ? 32.387 1.832 -30.082 1.00 83.56 196 ASN A C 1
ATOM 1564 O O . ASN A 1 196 ? 33.160 2.746 -30.369 1.00 83.56 196 ASN A O 1
ATOM 1568 N N . PHE A 1 197 ? 32.359 1.284 -28.863 1.00 73.94 197 PHE A N 1
ATOM 1569 C CA . PHE A 1 197 ? 33.191 1.746 -27.742 1.00 73.94 197 PHE A CA 1
ATOM 1570 C C . PHE A 1 197 ? 34.004 0.640 -27.054 1.00 73.94 197 PHE A C 1
ATOM 1572 O O . PHE A 1 197 ? 34.662 0.919 -26.052 1.00 73.94 197 PHE A O 1
ATOM 1579 N N . ASN A 1 198 ? 34.036 -0.581 -27.596 1.00 62.44 198 ASN A N 1
ATOM 1580 C CA . ASN A 1 198 ? 35.110 -1.520 -27.272 1.00 62.44 198 ASN A CA 1
ATOM 1581 C C . ASN A 1 198 ? 36.421 -0.983 -27.866 1.00 62.44 198 ASN A C 1
ATOM 1583 O O . ASN A 1 198 ? 36.726 -1.193 -29.037 1.00 62.44 198 ASN A O 1
ATOM 1587 N N . TYR A 1 199 ? 37.167 -0.237 -27.051 1.00 57.12 199 TYR A N 1
ATOM 1588 C CA . TYR A 1 199 ? 38.584 0.008 -27.286 1.00 57.12 199 TYR A CA 1
ATOM 1589 C C . TYR A 1 199 ? 39.297 -1.338 -27.138 1.00 57.12 199 TYR A C 1
ATOM 1591 O O . TYR A 1 199 ? 39.137 -2.004 -26.116 1.00 57.12 199 TYR A O 1
ATOM 1599 N N . ASP A 1 200 ? 40.044 -1.745 -28.162 1.00 55.34 200 ASP A N 1
ATOM 1600 C CA . ASP A 1 200 ? 40.992 -2.846 -28.044 1.00 55.34 200 ASP A CA 1
ATOM 1601 C C . ASP A 1 200 ? 41.984 -2.498 -26.920 1.00 55.34 200 ASP A C 1
ATOM 1603 O O . ASP A 1 200 ? 42.859 -1.648 -27.104 1.00 55.34 200 ASP A O 1
ATOM 1607 N N . ASP A 1 201 ? 41.846 -3.134 -25.755 1.00 53.94 201 ASP A N 1
ATOM 1608 C CA . ASP A 1 201 ? 42.920 -3.227 -24.763 1.00 53.94 201 ASP A CA 1
ATOM 1609 C C . ASP A 1 201 ? 44.016 -4.140 -25.354 1.00 53.94 201 ASP A C 1
ATOM 1611 O O . ASP A 1 201 ? 44.076 -5.338 -25.063 1.00 53.94 201 ASP A O 1
ATOM 1615 N N . ASN A 1 202 ? 44.839 -3.577 -26.245 1.00 45.88 202 ASN A N 1
ATOM 1616 C CA . ASN A 1 202 ? 46.124 -4.132 -26.689 1.00 45.88 202 ASN A CA 1
ATOM 1617 C C . ASN A 1 202 ? 47.281 -3.414 -25.990 1.00 45.88 202 ASN A C 1
ATOM 1619 O O . ASN A 1 202 ? 47.344 -2.166 -26.088 1.00 45.88 202 ASN A O 1
#

Secondary structure (DSSP, 8-state):
-EE-HHHHHHHHTTS-TTTS--EEEEE-SGGGPPEEPPS-SS---TT-EE--EEEEEEEE-HHHHHHHHHHHSSHHHHHHHHHHHTS-HHHHHHHHHHHTT--EEE-SSEE-TTS-HHHHS-GGGGGG-SEE--EEEEETTEEEEEE----TT-SS-TTT-TTSHHHHHHHH-TTSHHHHHHHHHHHHHHHHHHHHH-----

InterPro domains:
  IPR003378 Fringe-like, glycosyltransferase domain [PF02434] (2-161)

pLDDT: mean 88.03, std 13.04, range [45.88, 98.5]

Foldseek 3Di:
DDFDPVQVVVVVVVDDLAPDFAKEAAWLDDPPFFDFQDPDADDPPHGQTATWHPPPDIDTRNNNCVQCVQQCPDPVSVVVLCVRSVHDSRVSSGVSCVVVVHHYPHDLLAAELLDQQQVSDDLVCLLNHRYFYWDAADRVVGGDRTREYDHPPFLDDCVGPSPCNNSSCCVNVVPPPVNVVSVVVVVVVVVVCCVVPPDPPD

Organism: Geodia barretti (NCBI:txid519541)

Radius of gyration: 21.61 Å; chains: 1; bounding box: 68×32×60 Å

Sequence (202 aa):
MYVNMRNLVPLLSRFDPKTEPIYLGRSGSMWGSPRRVKKKAGLSLPGMKYHFAVGGMYCLSRAMLHKTMKWIVGGEAFSKSCSLTREPEDVTVGFIVAMLNYSLSRTERINTHGLHLASTVDPSTLNEQVAISYGYGSVHWGEDPYNAVFVPDGLFSLEEDESQFRSLHCLLYPTISWCVRQHNQLQQLRSHFYDNFNYDDN